Protein AF-0000000086187053 (afdb_homodimer)

Sequence (366 aa):
MTGWQRLGGHPAYENPWIQVDEDRVVRPDGTEGIYGVVTVRHPAVFVVAVNDDGEVLMVCVDRYTTGASWEVPAGGSDGQNPLEAAQRELLEETGFVAAQWDWVGRMNALNGICRAQEEVFVATGLRSTTRDGMSADQHAEGIGEVRFVAWEDVLAWVRDGTITDGETVAALMYAALHLGRVVMTGWQRLGGHPAYENPWIQVDEDRVVRPDGTEGIYGVVTVRHPAVFVVAVNDDGEVLMVCVDRYTTGASWEVPAGGSDGQNPLEAAQRELLEETGFVAAQWDWVGRMNALNGICRAQEEVFVATGLRSTTRDGMSADQHAEGIGEVRFVAWEDVLAWVRDGTITDGETVAALMYAALHLGRVV

Organism: NCBI:txid1656884

Solvent-accessible surface area (backbone atoms only — not comparable to full-atom values): 18583 Å² total; per-residue (Å²): 132,59,67,67,40,80,76,48,67,46,81,59,43,74,59,97,58,38,38,31,30,44,25,36,29,32,40,37,68,66,48,73,50,73,44,67,40,37,33,45,72,44,45,30,25,37,35,53,34,32,43,95,86,56,22,35,45,34,31,31,32,54,33,85,59,70,40,75,39,46,34,44,41,52,44,65,20,80,77,45,56,60,68,60,26,39,53,48,33,36,29,46,61,62,27,32,48,58,74,42,78,41,82,48,44,55,32,30,43,59,48,91,41,21,42,35,48,33,37,32,32,38,30,30,67,60,43,72,70,48,89,70,69,86,50,78,53,13,43,59,65,29,39,76,45,70,43,77,35,48,52,69,56,52,53,49,28,44,60,71,53,61,30,29,46,28,63,42,45,21,46,50,38,41,47,29,57,75,70,67,27,55,103,131,60,68,66,39,81,76,47,67,46,81,58,43,73,58,96,58,37,37,30,32,42,24,37,29,32,42,34,69,65,48,75,50,73,44,66,40,36,32,45,74,44,43,31,25,37,36,53,34,32,42,96,87,54,22,36,45,34,3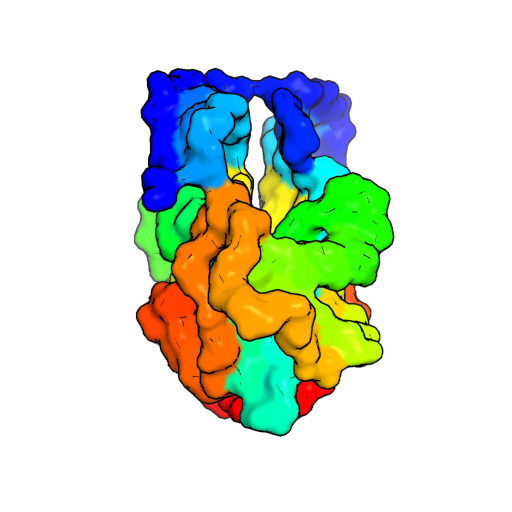1,32,30,54,33,86,59,69,39,75,40,45,34,46,38,51,44,68,21,81,79,44,57,58,67,60,26,40,54,49,32,35,29,47,61,65,39,32,49,59,74,42,77,42,82,49,43,56,31,30,43,58,47,92,42,22,42,36,48,34,40,29,31,38,28,29,66,60,43,73,69,53,91,68,78,89,55,76,52,13,42,58,63,29,40,75,46,73,44,77,35,48,53,70,56,51,53,50,28,43,61,72,52,61,30,30,46,27,62,42,44,19,47,51,38,41,45,28,58,75,70,67,27,54,105

Structure (mmCIF, N/CA/C/O backbone):
data_AF-0000000086187053-model_v1
#
loop_
_entity.id
_entity.type
_entity.pdbx_description
1 polymer 'NUDIX hydrolase'
#
loop_
_atom_site.group_PDB
_atom_site.id
_atom_site.type_symbol
_atom_site.label_atom_id
_atom_site.label_alt_id
_atom_site.label_comp_id
_atom_site.label_asym_id
_atom_site.label_entity_id
_atom_site.label_seq_id
_atom_site.pdbx_PDB_ins_code
_atom_site.Cartn_x
_atom_site.Cartn_y
_atom_site.Cartn_z
_atom_site.occupancy
_atom_site.B_iso_or_equiv
_atom_site.auth_seq_id
_atom_site.auth_comp_id
_atom_site.auth_asym_id
_atom_site.auth_atom_id
_atom_site.pdbx_PDB_model_num
ATOM 1 N N . MET A 1 1 ? 8.93 -28.672 3.408 1 47.97 1 MET A N 1
ATOM 2 C CA . MET A 1 1 ? 9.242 -27.5 2.615 1 47.97 1 MET A CA 1
ATOM 3 C C . MET A 1 1 ? 9.641 -26.328 3.514 1 47.97 1 MET A C 1
ATOM 5 O O . MET A 1 1 ? 8.883 -25.938 4.402 1 47.97 1 MET A O 1
ATOM 9 N N . THR A 1 2 ? 10.969 -26 3.627 1 68.56 2 THR A N 1
ATOM 10 C CA . THR A 1 2 ? 11.406 -25.156 4.727 1 68.56 2 THR A CA 1
ATOM 11 C C . THR A 1 2 ? 11.219 -23.672 4.375 1 68.56 2 THR A C 1
ATOM 13 O O . THR A 1 2 ? 11.219 -23.312 3.197 1 68.56 2 THR A O 1
ATOM 16 N N . GLY A 1 3 ? 10.531 -22.703 5.121 1 83.88 3 GLY A N 1
ATOM 17 C CA . GLY A 1 3 ? 10.375 -21.266 5.043 1 83.88 3 GLY A CA 1
ATOM 18 C C . GLY A 1 3 ? 11.68 -20.531 4.762 1 83.88 3 GLY A C 1
ATOM 19 O O . GLY A 1 3 ? 12.68 -21.156 4.406 1 83.88 3 GLY A O 1
ATOM 20 N N . TRP A 1 4 ? 11.773 -19.312 4.527 1 91.5 4 TRP A N 1
ATOM 21 C CA . TRP A 1 4 ? 12.953 -18.469 4.336 1 91.5 4 TRP A CA 1
ATOM 22 C C . TRP A 1 4 ? 13.945 -18.656 5.48 1 91.5 4 TRP A C 1
ATOM 24 O O . TRP A 1 4 ? 13.547 -18.766 6.641 1 91.5 4 TRP A O 1
ATOM 34 N N . GLN A 1 5 ? 15.18 -18.734 5.094 1 94.56 5 GLN A N 1
ATOM 35 C CA . GLN A 1 5 ? 16.234 -18.781 6.102 1 94.56 5 GLN A CA 1
ATOM 36 C C . GLN A 1 5 ? 17.234 -17.641 5.898 1 94.56 5 GLN A C 1
ATOM 38 O O . GLN A 1 5 ? 17.781 -17.469 4.805 1 94.56 5 GLN A O 1
ATOM 43 N N . ARG A 1 6 ? 17.453 -16.859 6.883 1 96.88 6 ARG A N 1
ATOM 44 C CA . ARG A 1 6 ? 18.469 -15.805 6.824 1 96.88 6 ARG A CA 1
ATOM 45 C C . ARG A 1 6 ? 19.844 -16.359 7.172 1 96.88 6 ARG A C 1
ATOM 47 O O . ARG A 1 6 ? 20.016 -17 8.211 1 96.88 6 ARG A O 1
ATOM 54 N N . LEU A 1 7 ? 20.797 -16.156 6.383 1 97.81 7 LEU A N 1
ATOM 55 C CA . LEU A 1 7 ? 22.172 -16.641 6.582 1 97.81 7 LEU A CA 1
ATOM 56 C C . LEU A 1 7 ? 23.047 -15.523 7.152 1 97.81 7 LEU A C 1
ATOM 58 O O . LEU A 1 7 ? 24.109 -15.797 7.719 1 97.81 7 LEU A O 1
ATOM 62 N N . GLY A 1 8 ? 22.719 -14.32 6.984 1 97.31 8 GLY A N 1
ATOM 63 C CA . GLY A 1 8 ? 23.422 -13.109 7.379 1 97.31 8 GLY A CA 1
ATOM 64 C C . GLY A 1 8 ? 22.984 -11.883 6.609 1 97.31 8 GLY A C 1
ATOM 65 O O . GLY A 1 8 ? 22.094 -11.961 5.762 1 97.31 8 GLY A O 1
ATOM 66 N N . GLY A 1 9 ? 23.547 -10.766 7.02 1 97 9 GLY A N 1
ATOM 67 C CA . GLY A 1 9 ? 23.188 -9.539 6.328 1 97 9 GLY A CA 1
ATOM 68 C C . GLY A 1 9 ? 23.938 -8.328 6.828 1 97 9 GLY A C 1
ATOM 69 O O . GLY A 1 9 ? 24.703 -8.422 7.793 1 97 9 GLY A O 1
ATOM 70 N N . HIS A 1 10 ? 23.844 -7.277 6.078 1 97.5 10 HIS A N 1
ATOM 71 C CA . HIS A 1 10 ? 24.453 -6.012 6.453 1 97.5 10 HIS A CA 1
ATOM 72 C C . HIS A 1 10 ? 23.609 -4.828 6.004 1 97.5 10 HIS A C 1
ATOM 74 O O . HIS A 1 10 ? 22.844 -4.938 5.051 1 97.5 10 HIS A O 1
ATOM 80 N N . PRO A 1 11 ? 23.75 -3.693 6.707 1 97.94 11 PRO A N 1
ATOM 81 C CA . PRO A 1 11 ? 23.094 -2.477 6.23 1 97.94 11 PRO A CA 1
ATOM 82 C C . PRO A 1 11 ? 23.703 -1.944 4.934 1 97.94 11 PRO A C 1
ATOM 84 O O . PRO A 1 11 ? 24.906 -1.723 4.859 1 97.94 11 PRO A O 1
ATOM 87 N N . ALA A 1 12 ? 22.859 -1.78 3.953 1 98.31 12 ALA A N 1
ATOM 88 C CA . ALA A 1 12 ? 23.312 -1.286 2.654 1 98.31 12 ALA A CA 1
ATOM 89 C C . ALA A 1 12 ? 23.078 0.214 2.523 1 98.31 12 ALA A C 1
ATOM 91 O O . ALA A 1 12 ? 23.781 0.903 1.783 1 98.31 12 ALA A O 1
ATOM 92 N N . TYR A 1 13 ? 22.109 0.719 3.195 1 98.31 13 TYR A N 1
ATOM 93 C CA . TYR A 1 13 ? 21.719 2.127 3.15 1 98.31 13 TYR A CA 1
ATOM 94 C C . TYR A 1 13 ? 20.859 2.5 4.352 1 98.31 13 TYR A C 1
ATOM 96 O O . TYR A 1 13 ? 20.047 1.702 4.805 1 98.31 13 TYR A O 1
ATOM 104 N N . GLU A 1 14 ? 21.062 3.711 4.891 1 97.44 14 GLU A N 1
ATOM 105 C CA . GLU A 1 14 ? 20.188 4.207 5.953 1 97.44 14 GLU A CA 1
ATOM 106 C C . GLU A 1 14 ? 20.062 5.727 5.895 1 97.44 14 GLU A C 1
ATOM 108 O O . GLU A 1 14 ? 20.984 6.418 5.461 1 97.44 14 GLU A O 1
ATOM 113 N N . ASN A 1 15 ? 19 6.242 6.191 1 96.69 15 ASN A N 1
ATOM 114 C CA . ASN A 1 15 ? 18.703 7.645 6.473 1 96.69 15 ASN A CA 1
ATOM 115 C C . ASN A 1 15 ? 17.719 7.785 7.621 1 96.69 15 ASN A C 1
ATOM 117 O O . ASN A 1 15 ? 17.375 6.801 8.281 1 96.69 15 ASN A O 1
ATOM 121 N N . PRO A 1 16 ? 17.297 8.938 7.957 1 94.44 16 PRO A N 1
ATOM 122 C CA . PRO A 1 16 ? 16.453 9.086 9.148 1 94.44 16 PRO A CA 1
ATOM 123 C C . PRO A 1 16 ? 15.133 8.344 9.031 1 94.44 16 PRO A C 1
ATOM 125 O O . PRO A 1 16 ? 14.5 8.039 10.039 1 94.44 16 PRO A O 1
ATOM 128 N N . TRP A 1 17 ? 14.703 7.98 7.855 1 95.38 17 TRP A N 1
ATOM 129 C CA . TRP A 1 17 ? 13.344 7.492 7.648 1 95.38 17 TRP A CA 1
ATOM 130 C C . TRP A 1 17 ? 13.352 6.004 7.312 1 95.38 17 TRP A C 1
ATOM 132 O O . TRP A 1 17 ? 12.422 5.277 7.68 1 95.38 17 TRP A O 1
ATOM 142 N N . ILE A 1 18 ? 14.445 5.531 6.605 1 97.88 18 ILE A N 1
ATOM 143 C CA . ILE A 1 18 ? 14.445 4.133 6.191 1 97.88 18 ILE A CA 1
ATOM 144 C C . ILE A 1 18 ? 15.828 3.527 6.406 1 97.88 18 ILE A C 1
ATOM 146 O O . ILE A 1 18 ? 16.812 4.254 6.527 1 97.88 18 ILE A O 1
ATOM 150 N N . GLN A 1 19 ? 15.805 2.234 6.531 1 98.38 19 GLN A N 1
ATOM 151 C CA . GLN A 1 19 ? 17 1.397 6.48 1 98.38 19 GLN A CA 1
ATOM 152 C C . GLN A 1 19 ? 16.859 0.305 5.426 1 98.38 19 GLN A C 1
ATOM 154 O O . GLN A 1 19 ? 15.797 -0.297 5.281 1 98.38 19 GLN A O 1
ATOM 159 N N . VAL A 1 20 ? 17.875 0.073 4.637 1 98.69 20 VAL A N 1
ATOM 160 C CA . VAL A 1 20 ? 17.922 -1.006 3.658 1 98.69 20 VAL A CA 1
ATOM 161 C C . VAL A 1 20 ? 19 -2.006 4.039 1 98.69 20 VAL A C 1
ATOM 163 O O . VAL A 1 20 ? 20.172 -1.643 4.152 1 98.69 20 VAL A O 1
ATOM 166 N N . ASP A 1 21 ? 18.641 -3.223 4.254 1 98.69 21 ASP A N 1
ATOM 167 C CA . ASP A 1 21 ? 19.594 -4.305 4.52 1 98.69 21 ASP A CA 1
ATOM 168 C C . ASP A 1 21 ? 19.688 -5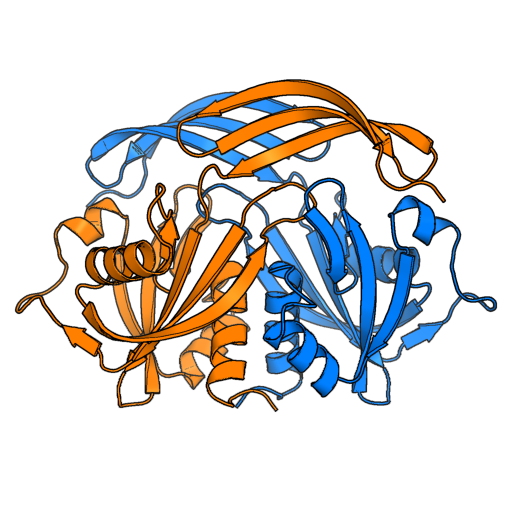.25 3.324 1 98.69 21 ASP A C 1
ATOM 170 O O . ASP A 1 21 ? 18.672 -5.582 2.699 1 98.69 21 ASP A O 1
ATOM 174 N N . GLU A 1 22 ? 20.812 -5.645 2.992 1 98.56 22 GLU A N 1
ATOM 175 C CA . GLU A 1 22 ? 20.984 -6.789 2.102 1 98.56 22 GLU A CA 1
ATOM 176 C C . GLU A 1 22 ? 21.297 -8.055 2.889 1 98.56 22 GLU A C 1
ATOM 178 O O . GLU A 1 22 ? 22.312 -8.125 3.58 1 98.56 22 GLU A O 1
ATOM 183 N N . ASP A 1 23 ? 20.469 -8.969 2.775 1 98.38 23 ASP A N 1
ATOM 184 C CA . ASP A 1 23 ? 20.609 -10.25 3.471 1 98.38 23 ASP A CA 1
ATOM 185 C C . ASP A 1 23 ? 20.969 -11.367 2.498 1 98.38 23 ASP A C 1
ATOM 187 O O . ASP A 1 23 ? 20.516 -11.367 1.352 1 98.38 23 ASP A O 1
ATOM 191 N N . ARG A 1 24 ? 21.812 -12.242 2.904 1 98.31 24 ARG A N 1
ATOM 192 C CA . ARG A 1 24 ? 21.938 -13.539 2.26 1 98.31 24 ARG A CA 1
ATOM 193 C C . ARG A 1 24 ? 20.891 -14.516 2.777 1 98.31 24 ARG A C 1
ATOM 195 O O . ARG A 1 24 ? 20.672 -14.617 3.986 1 98.31 24 ARG A O 1
ATOM 202 N N . VAL A 1 25 ? 20.219 -15.164 1.875 1 97.19 25 VAL A N 1
ATOM 203 C CA . VAL A 1 25 ? 19.094 -15.992 2.303 1 97.19 25 VAL A CA 1
ATOM 204 C C . VAL A 1 25 ? 19.125 -17.328 1.567 1 97.19 25 VAL A C 1
ATOM 206 O O . VAL A 1 25 ? 19.781 -17.453 0.524 1 97.19 25 VAL A O 1
ATOM 209 N N . VAL A 1 26 ? 18.531 -18.328 2.182 1 95.75 26 VAL A N 1
ATOM 210 C CA . VAL A 1 26 ? 18.047 -19.516 1.473 1 95.75 26 VAL A CA 1
ATOM 211 C C . VAL A 1 26 ? 16.547 -19.375 1.203 1 95.75 26 VAL A C 1
ATOM 213 O O . VAL A 1 26 ? 15.766 -19.156 2.127 1 95.75 26 VAL A O 1
ATOM 216 N N . ARG A 1 27 ? 16.219 -19.484 -0.038 1 92 27 ARG A N 1
ATOM 217 C CA . ARG A 1 27 ? 14.82 -19.359 -0.439 1 92 27 ARG A CA 1
ATOM 218 C C . ARG A 1 27 ? 14.039 -20.625 -0.079 1 92 27 ARG A C 1
ATOM 220 O O . ARG A 1 27 ? 14.625 -21.641 0.251 1 92 27 ARG A O 1
ATOM 227 N N . PRO A 1 28 ? 12.758 -20.516 -0.106 1 87.44 28 PRO A N 1
ATOM 228 C CA . PRO A 1 28 ? 11.953 -21.703 0.233 1 87.44 28 PRO A CA 1
ATOM 229 C C . PRO A 1 28 ? 12.266 -22.906 -0.658 1 87.44 28 PRO A C 1
ATOM 231 O O . PRO A 1 28 ? 12.117 -24.047 -0.227 1 87.44 28 PRO A O 1
ATOM 234 N N . ASP A 1 29 ? 12.734 -22.625 -1.83 1 85.06 29 ASP A N 1
ATOM 235 C CA . ASP A 1 29 ? 13.031 -23.734 -2.744 1 85.06 29 ASP A CA 1
ATOM 236 C C . ASP A 1 29 ? 14.43 -24.297 -2.494 1 85.06 29 ASP A C 1
ATOM 238 O O . ASP A 1 29 ? 14.883 -25.188 -3.211 1 85.06 29 ASP A O 1
ATOM 242 N N . GLY A 1 30 ? 15.102 -23.703 -1.578 1 90.19 30 GLY A N 1
ATOM 243 C CA . GLY A 1 30 ? 16.406 -24.234 -1.179 1 90.19 30 GLY A CA 1
ATOM 244 C C . GLY A 1 30 ? 17.562 -23.5 -1.816 1 90.19 30 GLY A C 1
ATOM 245 O O . GLY A 1 30 ? 18.719 -23.719 -1.45 1 90.19 30 GLY A O 1
ATOM 246 N N . THR A 1 31 ? 17.266 -22.641 -2.736 1 93.25 31 THR A N 1
ATOM 247 C CA . THR A 1 31 ? 18.344 -21.938 -3.42 1 93.25 31 THR A CA 1
ATOM 248 C C . THR A 1 31 ? 18.797 -20.734 -2.602 1 93.25 31 THR A C 1
ATOM 250 O O . THR A 1 31 ? 18 -20.109 -1.905 1 93.25 31 THR A O 1
ATOM 253 N N . GLU A 1 32 ? 20.109 -20.516 -2.775 1 95.44 32 GLU A N 1
ATOM 254 C CA . GLU A 1 32 ? 20.656 -19.359 -2.084 1 95.44 32 GLU A CA 1
ATOM 255 C C . GLU A 1 32 ? 20.531 -18.094 -2.928 1 95.44 32 GLU A C 1
ATOM 257 O O . GLU A 1 32 ? 20.438 -18.172 -4.156 1 95.44 32 GLU A O 1
ATOM 262 N N . GLY A 1 33 ? 20.516 -16.953 -2.254 1 96.06 33 GLY A N 1
ATOM 263 C CA . GLY A 1 33 ? 20.469 -15.656 -2.914 1 96.06 33 GLY A CA 1
ATOM 264 C C . GLY A 1 33 ? 20.531 -14.492 -1.944 1 96.06 33 GLY A C 1
ATOM 265 O O . GLY A 1 33 ? 21.062 -14.633 -0.834 1 96.06 33 GLY A O 1
ATOM 266 N N . ILE A 1 34 ? 20.203 -13.367 -2.455 1 97.25 34 ILE A N 1
ATOM 267 C CA . ILE A 1 34 ? 20.172 -12.172 -1.62 1 97.25 34 ILE A CA 1
ATOM 268 C C . ILE A 1 34 ? 18.75 -11.641 -1.524 1 97.25 34 ILE A C 1
ATOM 270 O O . ILE A 1 34 ? 17.891 -11.977 -2.348 1 97.25 34 ILE A O 1
ATOM 274 N N . TYR A 1 35 ? 18.5 -11.008 -0.468 1 97.31 35 TYR A N 1
ATOM 275 C CA . TYR A 1 35 ? 17.234 -10.297 -0.262 1 97.31 35 TYR A CA 1
ATOM 276 C C . TYR A 1 35 ? 17.484 -8.875 0.231 1 97.31 35 TYR A C 1
ATOM 278 O O . TYR A 1 35 ? 18.172 -8.672 1.237 1 97.31 35 TYR A O 1
ATOM 286 N N . GLY A 1 36 ? 17.016 -7.875 -0.525 1 97.88 36 GLY A N 1
ATOM 287 C CA . GLY A 1 36 ? 17 -6.508 -0.035 1 97.88 36 GLY A CA 1
ATOM 288 C C . GLY A 1 36 ? 15.758 -6.164 0.758 1 97.88 36 GLY A C 1
ATOM 289 O O . GLY A 1 36 ? 14.641 -6.281 0.251 1 97.88 36 GLY A O 1
ATOM 290 N N . VAL A 1 37 ? 15.961 -5.785 2.027 1 98.38 37 VAL A N 1
ATOM 291 C CA . VAL A 1 37 ? 14.836 -5.484 2.908 1 98.38 37 VAL A CA 1
ATOM 292 C C . VAL A 1 37 ? 14.82 -3.994 3.236 1 98.38 37 VAL A C 1
ATOM 294 O O . VAL A 1 37 ? 15.781 -3.465 3.803 1 98.38 37 VAL A O 1
ATOM 297 N N . VAL A 1 38 ? 13.766 -3.318 2.852 1 98.75 38 VAL A N 1
ATOM 298 C CA . VAL A 1 38 ? 13.562 -1.92 3.217 1 98.75 38 VAL A CA 1
ATOM 299 C C . VAL A 1 38 ? 12.711 -1.836 4.48 1 98.75 38 VAL A C 1
ATOM 301 O O . VAL A 1 38 ? 11.586 -2.346 4.516 1 98.75 38 VAL A O 1
ATOM 304 N N . THR A 1 39 ? 13.234 -1.242 5.488 1 98.56 39 THR A N 1
ATOM 305 C CA . THR A 1 39 ? 12.5 -1.062 6.738 1 98.56 39 THR A CA 1
ATOM 306 C C . THR A 1 39 ? 12.18 0.41 6.969 1 98.56 39 THR A C 1
ATOM 308 O O . THR A 1 39 ? 13.07 1.257 6.973 1 98.56 39 THR A O 1
ATOM 311 N N . VAL A 1 40 ? 10.906 0.726 7.07 1 98.25 40 VAL A N 1
ATOM 312 C CA . VAL A 1 40 ? 10.5 2.049 7.531 1 98.25 40 VAL A CA 1
ATOM 313 C C . VAL A 1 40 ? 10.633 2.131 9.047 1 98.25 40 VAL A C 1
ATOM 315 O O . VAL A 1 40 ? 10.07 1.302 9.773 1 98.25 40 VAL A O 1
ATOM 318 N N . ARG A 1 41 ? 11.289 3.113 9.508 1 96.44 41 ARG A N 1
ATOM 319 C CA . ARG A 1 41 ? 11.742 3.139 10.898 1 96.44 41 ARG A CA 1
ATOM 320 C C . ARG A 1 41 ? 10.562 3.215 11.859 1 96.44 41 ARG A C 1
ATOM 322 O O . ARG A 1 41 ? 10.594 2.617 12.938 1 96.44 41 ARG A O 1
ATOM 329 N N . HIS A 1 42 ? 9.586 3.975 11.531 1 96.62 42 HIS A N 1
ATOM 330 C CA . HIS A 1 42 ? 8.398 4.125 12.367 1 96.62 42 HIS A CA 1
ATOM 331 C C . HIS A 1 42 ? 7.129 3.85 11.57 1 96.62 42 HIS A C 1
ATOM 333 O O . HIS A 1 42 ? 7.051 4.18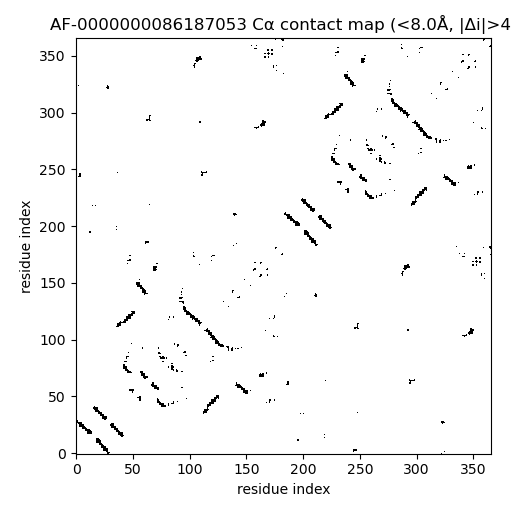4 10.383 1 96.62 42 HIS A O 1
ATOM 339 N N . PRO A 1 43 ? 6.113 3.234 12.258 1 97.94 43 PRO A N 1
ATOM 340 C CA . PRO A 1 43 ? 4.848 3.02 11.547 1 97.94 43 PRO A CA 1
ATOM 341 C C . PRO A 1 43 ? 4.207 4.32 11.078 1 97.94 43 PRO A C 1
ATOM 343 O O . PRO A 1 43 ? 4.445 5.379 11.672 1 97.94 43 PRO A O 1
ATOM 346 N N . ALA A 1 44 ? 3.514 4.207 10.023 1 98.56 44 ALA A N 1
ATOM 347 C CA . ALA A 1 44 ? 2.715 5.336 9.555 1 98.56 44 ALA A CA 1
ATOM 348 C C . ALA A 1 44 ? 1.273 5.227 10.047 1 98.56 44 ALA A C 1
ATOM 350 O O . ALA A 1 44 ? 0.837 4.156 10.477 1 98.56 44 ALA A O 1
ATOM 351 N N . VAL A 1 45 ? 0.602 6.34 10.055 1 98.88 45 VAL A N 1
ATOM 352 C CA . VAL A 1 45 ? -0.809 6.383 10.422 1 98.88 45 VAL A CA 1
ATOM 353 C C . VAL A 1 45 ? -1.619 7.02 9.297 1 98.88 45 VAL A C 1
ATOM 355 O O . VAL A 1 45 ? -1.149 7.941 8.625 1 98.88 45 VAL A O 1
ATOM 358 N N . PHE A 1 46 ? -2.783 6.539 9.07 1 98.94 46 PHE A N 1
ATOM 359 C CA . PHE A 1 46 ? -3.736 7.031 8.086 1 98.94 46 PHE A CA 1
ATOM 360 C C . PHE A 1 46 ? -5.078 7.344 8.734 1 98.94 46 PHE A C 1
ATOM 362 O O . PHE A 1 46 ? -5.578 6.566 9.547 1 98.94 46 PHE A O 1
ATOM 369 N N . VAL A 1 47 ? -5.652 8.445 8.406 1 98.94 47 VAL A N 1
ATOM 370 C CA . VAL A 1 47 ? -6.867 8.906 9.07 1 98.94 47 VAL A CA 1
ATOM 371 C C . VAL A 1 47 ? -7.973 9.109 8.031 1 98.94 47 VAL A C 1
ATOM 373 O O . VAL A 1 47 ? -7.859 9.961 7.152 1 98.94 47 VAL A O 1
ATOM 376 N N . VAL A 1 48 ? -8.977 8.297 8.109 1 98.94 48 VAL A N 1
ATOM 377 C CA . VAL A 1 48 ? -10.203 8.57 7.371 1 98.94 48 VAL A CA 1
ATOM 378 C C . VAL A 1 48 ? -11.148 9.406 8.234 1 98.94 48 VAL A C 1
ATOM 380 O O . VAL A 1 48 ? -11.891 8.867 9.055 1 98.94 48 VAL A O 1
ATOM 383 N N . ALA A 1 49 ? -11.094 10.719 8.039 1 98.94 49 ALA A N 1
ATOM 384 C CA . ALA A 1 49 ? -11.891 11.664 8.805 1 98.94 49 ALA A CA 1
ATOM 385 C C . ALA A 1 49 ? -13.219 11.953 8.109 1 98.94 49 ALA A C 1
ATOM 387 O O . ALA A 1 49 ? -13.242 12.375 6.949 1 98.94 49 ALA A O 1
ATOM 388 N N . VAL A 1 50 ? -14.297 11.734 8.797 1 98.81 50 VAL A N 1
ATOM 389 C CA . VAL A 1 50 ? -15.633 11.836 8.219 1 98.81 50 VAL A CA 1
ATOM 390 C C . VAL A 1 50 ? -16.453 12.875 8.992 1 98.81 50 VAL A C 1
ATOM 392 O O . VAL A 1 50 ? -16.531 12.82 10.219 1 98.81 50 VAL A O 1
ATOM 395 N N . ASN A 1 51 ? -17 13.828 8.258 1 98.31 51 ASN A N 1
ATOM 396 C CA . ASN A 1 51 ? -17.812 14.828 8.945 1 98.31 51 ASN A CA 1
ATOM 397 C C . ASN A 1 51 ? -19.266 14.367 9.094 1 98.31 51 ASN A C 1
ATOM 399 O O . ASN A 1 51 ? -19.594 13.234 8.75 1 98.31 51 ASN A O 1
ATOM 403 N N . ASP A 1 52 ? -20.125 15.25 9.602 1 97.38 52 ASP A N 1
ATOM 404 C CA . ASP A 1 52 ? -21.5 14.891 9.961 1 97.38 52 ASP A CA 1
ATOM 405 C C . ASP A 1 52 ? -22.344 14.617 8.711 1 97.38 52 ASP A C 1
ATOM 407 O O . ASP A 1 52 ? -23.375 13.945 8.789 1 97.38 52 ASP A O 1
ATOM 411 N N . ASP A 1 53 ? -21.969 15.141 7.559 1 97.5 53 ASP A N 1
ATOM 412 C CA . ASP A 1 53 ? -22.688 14.938 6.305 1 97.5 53 ASP A CA 1
ATOM 413 C C . ASP A 1 53 ? -22.203 13.672 5.598 1 97.5 53 ASP A C 1
ATOM 415 O O . ASP A 1 53 ? -22.641 13.375 4.48 1 97.5 53 ASP A O 1
ATOM 419 N N . GLY A 1 54 ? -21.266 12.969 6.203 1 97.25 54 GLY A N 1
ATOM 420 C CA . GLY A 1 54 ? -20.75 11.734 5.625 1 97.25 54 GLY A CA 1
ATOM 421 C C . GLY A 1 54 ? -19.656 11.961 4.594 1 97.25 54 GLY A C 1
ATOM 422 O O . GLY A 1 54 ? -19.328 11.055 3.828 1 97.25 54 GLY A O 1
ATOM 423 N N . GLU A 1 55 ? -19.172 13.18 4.512 1 98.56 55 GLU A N 1
ATOM 424 C CA . GLU A 1 55 ? -18.094 13.5 3.58 1 98.56 55 GLU A CA 1
ATOM 425 C C . GLU A 1 55 ? -16.719 13.148 4.172 1 98.56 55 GLU A C 1
ATOM 427 O O . GLU A 1 55 ? -16.531 13.266 5.383 1 98.56 55 GLU A O 1
ATOM 432 N N . VAL A 1 56 ? -15.82 12.727 3.348 1 98.81 56 VAL A N 1
ATOM 433 C CA . VAL A 1 56 ? -14.477 12.328 3.752 1 98.81 56 VAL A CA 1
ATOM 434 C C . VAL A 1 56 ? -13.508 13.484 3.529 1 98.81 56 VAL A C 1
ATOM 436 O O . VAL A 1 56 ? -13.523 14.125 2.475 1 98.81 56 VAL A O 1
ATOM 439 N N . LEU A 1 57 ? -12.688 13.789 4.492 1 98.69 57 LEU A N 1
ATOM 440 C CA . LEU A 1 57 ? -11.68 14.836 4.387 1 98.69 57 LEU A CA 1
ATOM 441 C C . LEU A 1 57 ? -10.469 14.352 3.592 1 98.69 57 LEU A C 1
ATOM 443 O O . LEU A 1 57 ? -9.781 13.414 4.012 1 98.69 57 LEU A O 1
ATOM 447 N N . MET A 1 58 ? -10.25 14.953 2.395 1 98.5 58 MET A N 1
ATOM 448 C CA . MET A 1 58 ? -9.156 14.594 1.497 1 98.5 58 MET A CA 1
ATOM 449 C C . MET A 1 58 ? -8.125 15.711 1.422 1 98.5 58 MET A C 1
ATOM 451 O O . MET A 1 58 ? -8.461 16.891 1.583 1 98.5 58 MET A O 1
ATOM 455 N N . VAL A 1 59 ? -6.867 15.344 1.214 1 97.56 59 VAL A N 1
ATOM 456 C CA . VAL A 1 59 ? -5.793 16.312 1.012 1 97.56 59 VAL A CA 1
ATOM 457 C C . VAL A 1 59 ? -5.098 16.047 -0.323 1 97.56 59 VAL A C 1
ATOM 459 O O . VAL A 1 59 ? -5.004 14.891 -0.759 1 97.56 59 VAL A O 1
ATOM 462 N N . CYS A 1 60 ? -4.672 17 -1.001 1 95.94 60 CYS A N 1
ATOM 463 C CA . CYS A 1 60 ? -3.826 16.891 -2.184 1 95.94 60 CYS A CA 1
ATOM 464 C C . CYS A 1 60 ? -2.363 17.141 -1.834 1 95.94 60 CYS A C 1
ATOM 466 O O . CYS A 1 60 ? -1.997 18.234 -1.413 1 95.94 60 CYS A O 1
ATOM 468 N N . VAL A 1 61 ? -1.58 16.188 -1.969 1 93.75 61 VAL A N 1
ATOM 469 C CA . VAL A 1 61 ? -0.188 16.219 -1.53 1 93.75 61 VAL A CA 1
ATOM 470 C C . VAL A 1 61 ? 0.738 16.109 -2.74 1 93.75 61 VAL A C 1
ATOM 472 O O . VAL A 1 61 ? 0.551 15.25 -3.596 1 93.75 61 VAL A O 1
ATOM 475 N N . ASP A 1 62 ? 1.686 17.031 -2.826 1 92.69 62 ASP A N 1
ATOM 476 C CA . ASP A 1 62 ? 2.758 16.906 -3.809 1 92.69 62 ASP A CA 1
ATOM 477 C C . ASP A 1 62 ? 3.869 15.992 -3.289 1 92.69 62 ASP A C 1
ATOM 479 O O . ASP A 1 62 ? 4.68 16.406 -2.459 1 92.69 62 ASP A O 1
ATOM 483 N N . ARG A 1 63 ? 3.928 14.836 -3.773 1 92.5 63 ARG A N 1
ATOM 484 C CA . ARG A 1 63 ? 4.926 13.867 -3.34 1 92.5 63 ARG A CA 1
ATOM 485 C C . ARG A 1 63 ? 6.168 13.93 -4.219 1 92.5 63 ARG A C 1
ATOM 487 O O . ARG A 1 63 ? 6.066 13.984 -5.445 1 92.5 63 ARG A O 1
ATOM 494 N N . TYR A 1 64 ? 7.336 13.883 -3.633 1 94.94 64 TYR A N 1
ATOM 495 C CA . TYR A 1 64 ? 8.594 13.891 -4.367 1 94.94 64 TYR A CA 1
ATOM 496 C C . TYR A 1 64 ? 8.703 12.68 -5.285 1 94.94 64 TYR A C 1
ATOM 498 O O . TYR A 1 64 ? 9.234 12.773 -6.391 1 94.94 64 TYR A O 1
ATOM 506 N N . THR A 1 65 ? 8.148 11.602 -4.91 1 96.56 65 THR A N 1
ATOM 507 C CA . THR A 1 65 ? 8.312 10.328 -5.598 1 96.56 65 THR A CA 1
ATOM 508 C C . THR A 1 65 ? 7.289 10.188 -6.723 1 96.56 65 THR A C 1
ATOM 510 O O . THR A 1 65 ? 7.609 9.672 -7.797 1 96.56 65 THR A O 1
ATOM 513 N N . THR A 1 66 ? 6.059 10.609 -6.492 1 95.81 66 THR A N 1
ATOM 514 C CA . THR A 1 66 ? 4.98 10.219 -7.398 1 95.81 66 THR A CA 1
ATOM 515 C C . THR A 1 66 ? 4.258 11.453 -7.938 1 95.81 66 THR A C 1
ATOM 517 O O . THR A 1 66 ? 3.416 11.344 -8.828 1 95.81 66 THR A O 1
ATOM 520 N N . GLY A 1 67 ? 4.566 12.602 -7.457 1 94 67 GLY A N 1
ATOM 521 C CA . GLY A 1 67 ? 3.857 13.805 -7.855 1 94 67 GLY A CA 1
ATOM 522 C C . GLY A 1 67 ? 2.58 14.039 -7.07 1 94 67 GLY A C 1
ATOM 523 O O . GLY A 1 67 ? 2.42 13.508 -5.965 1 94 67 GLY A O 1
ATOM 524 N N . ALA A 1 68 ? 1.708 14.875 -7.617 1 93.62 68 ALA A N 1
ATOM 525 C CA . ALA A 1 68 ? 0.475 15.25 -6.926 1 93.62 68 ALA A CA 1
ATOM 526 C C . ALA A 1 68 ? -0.44 14.039 -6.754 1 93.62 68 ALA A C 1
ATOM 528 O O . ALA A 1 68 ? -0.597 13.234 -7.672 1 93.62 68 ALA A O 1
ATOM 529 N N . SER A 1 69 ? -1.029 13.961 -5.602 1 94.56 69 SER A N 1
ATOM 530 C CA . SER A 1 69 ? -1.907 12.844 -5.266 1 94.56 69 SER A CA 1
ATOM 531 C C . SER A 1 69 ? -2.992 13.273 -4.281 1 94.56 69 SER A C 1
ATOM 533 O O . SER A 1 69 ? -2.73 14.047 -3.361 1 94.56 69 SER A O 1
ATOM 535 N N . TRP A 1 70 ? -4.211 12.836 -4.539 1 97.44 70 TRP A N 1
ATOM 536 C CA . TRP A 1 70 ? -5.25 12.938 -3.52 1 97.44 70 TRP A CA 1
ATOM 537 C C . TRP A 1 70 ? -5.18 11.766 -2.545 1 97.44 70 TRP A C 1
ATOM 539 O O . TRP A 1 70 ? -5.125 10.609 -2.959 1 97.44 70 TRP A O 1
ATOM 549 N N . GLU A 1 71 ? -5.141 12.078 -1.275 1 98.56 71 GLU A N 1
ATOM 550 C CA . GLU A 1 71 ? -4.938 11.086 -0.224 1 98.56 71 GLU A CA 1
ATOM 551 C C . GLU A 1 71 ? -5.762 11.414 1.015 1 98.56 71 GLU A C 1
ATOM 553 O O . GLU A 1 71 ? -6.258 12.531 1.155 1 98.56 71 GLU A O 1
ATOM 558 N N . VAL A 1 72 ? -5.977 10.398 1.889 1 98.81 72 VAL A N 1
ATOM 559 C CA . VAL A 1 72 ? -6.422 10.711 3.242 1 98.81 72 VAL A CA 1
ATOM 560 C C . VAL A 1 72 ? -5.254 11.266 4.059 1 98.81 72 VAL A C 1
ATOM 562 O O . VAL A 1 72 ? -4.094 10.984 3.752 1 98.81 72 VAL A O 1
ATOM 565 N N . PRO A 1 73 ? -5.523 12.133 5.035 1 98.25 73 PRO A N 1
ATOM 566 C CA . PRO A 1 73 ? -4.43 12.57 5.902 1 98.25 73 PRO A CA 1
ATOM 567 C C . PRO A 1 73 ? -3.623 11.406 6.469 1 98.25 73 PRO A C 1
ATOM 569 O O . PRO A 1 73 ? -4.195 10.391 6.871 1 98.25 73 PRO A O 1
ATOM 572 N N . ALA A 1 74 ? -2.383 11.562 6.461 1 98.12 74 ALA A N 1
ATOM 573 C CA . ALA A 1 74 ? -1.502 10.484 6.895 1 98.12 74 ALA A CA 1
ATOM 574 C C . ALA A 1 74 ? -0.107 11.008 7.223 1 98.12 74 ALA A C 1
ATOM 576 O O . ALA A 1 74 ? 0.228 12.148 6.891 1 98.12 74 ALA A O 1
ATOM 577 N N . GLY A 1 75 ? 0.729 10.172 7.852 1 97 75 GLY A N 1
ATOM 578 C CA . GLY A 1 75 ? 2.115 10.523 8.125 1 97 75 GLY A CA 1
ATOM 579 C C . GLY A 1 75 ? 2.807 9.539 9.047 1 97 75 GLY A C 1
ATOM 580 O O . GLY A 1 75 ? 2.186 8.586 9.531 1 97 75 GLY A O 1
ATOM 581 N N . GLY A 1 76 ? 4.047 9.773 9.203 1 96.88 76 GLY A N 1
ATOM 582 C CA . GLY A 1 76 ? 4.809 8.938 10.125 1 96.88 76 GLY A CA 1
ATOM 583 C C . GLY A 1 76 ? 4.461 9.18 11.578 1 96.88 76 GLY A C 1
ATOM 584 O O . GLY A 1 76 ? 4.176 10.312 11.969 1 96.88 76 GLY A O 1
ATOM 585 N N . SER A 1 77 ? 4.578 8.078 12.375 1 97.69 77 SER A N 1
ATOM 586 C CA . SER A 1 77 ? 4.336 8.234 13.805 1 97.69 77 SER A CA 1
ATOM 587 C C . SER A 1 77 ? 5.5 8.938 14.492 1 97.69 77 SER A C 1
ATOM 589 O O . SER A 1 77 ? 5.328 9.539 15.562 1 97.69 77 SER A O 1
ATOM 591 N N . ASP A 1 78 ? 6.73 8.766 13.922 1 95 78 ASP A N 1
ATOM 592 C CA . ASP A 1 78 ? 7.938 9.383 14.469 1 95 78 ASP A CA 1
ATOM 593 C C . ASP A 1 78 ? 8.164 8.945 15.914 1 95 78 ASP A C 1
ATOM 595 O O . ASP A 1 78 ? 8.531 9.758 16.766 1 95 78 ASP A O 1
ATOM 599 N N . GLY A 1 79 ? 7.715 7.746 16.172 1 95.62 79 GLY A N 1
ATOM 600 C CA . GLY A 1 79 ? 7.949 7.172 17.5 1 95.62 79 GLY A CA 1
ATOM 601 C C . GLY A 1 79 ? 6.809 7.418 18.469 1 95.62 79 GLY A C 1
ATOM 602 O O . GLY A 1 79 ? 6.812 6.895 19.578 1 95.62 79 GLY A O 1
ATOM 603 N N . GLN A 1 80 ? 5.891 8.164 18.125 1 97.06 80 GLN A N 1
ATOM 604 C CA . GLN A 1 80 ? 4.723 8.414 18.969 1 97.06 80 GLN A CA 1
ATOM 605 C C . GLN A 1 80 ? 3.752 7.238 18.922 1 97.06 80 GLN A C 1
ATOM 607 O O . GLN A 1 80 ? 3.805 6.418 18 1 97.06 80 GLN A O 1
ATOM 612 N N . ASN A 1 81 ? 2.914 7.301 19.984 1 97.69 81 ASN A N 1
ATOM 613 C CA . ASN A 1 81 ? 1.745 6.43 19.922 1 97.69 81 ASN A CA 1
ATOM 614 C C . ASN A 1 81 ? 0.927 6.699 18.656 1 97.69 81 ASN A C 1
ATOM 616 O O . ASN A 1 81 ? 0.754 7.852 18.266 1 97.69 81 ASN A O 1
ATOM 620 N N . PRO A 1 82 ? 0.474 5.617 18.047 1 98.31 82 PRO A N 1
ATOM 621 C CA . PRO A 1 82 ? -0.211 5.789 16.766 1 98.31 82 PRO A CA 1
ATOM 622 C C . PRO A 1 82 ? -1.383 6.766 16.844 1 98.31 82 PRO A C 1
ATOM 624 O O . PRO A 1 82 ? -1.584 7.574 15.938 1 98.31 82 PRO A O 1
ATOM 627 N N . LEU A 1 83 ? -2.186 6.664 17.875 1 98.81 83 LEU A N 1
ATOM 628 C CA . LEU A 1 83 ? -3.324 7.566 18 1 98.81 83 LEU A CA 1
ATOM 629 C C . LEU A 1 83 ? -2.859 9.016 18.109 1 98.81 83 LEU A C 1
ATOM 631 O O . LEU A 1 83 ? -3.412 9.898 17.453 1 98.81 83 LEU A O 1
ATOM 635 N N . GLU A 1 84 ? -1.854 9.281 18.906 1 98.69 84 GLU A N 1
ATOM 636 C CA . GLU A 1 84 ? -1.298 10.625 19.047 1 98.69 84 GLU A CA 1
ATOM 637 C C . GLU A 1 84 ? -0.763 11.133 17.703 1 98.69 84 GLU A C 1
ATOM 639 O O . GLU A 1 84 ? -0.969 12.289 17.344 1 98.69 84 GLU A O 1
ATOM 644 N N . ALA A 1 85 ? -0.062 10.273 17 1 98.62 85 ALA A N 1
ATOM 645 C CA . ALA A 1 85 ? 0.461 10.625 15.68 1 98.62 85 ALA A CA 1
ATOM 646 C C . ALA A 1 85 ? -0.67 10.953 14.711 1 98.62 85 ALA A C 1
ATOM 648 O O . ALA A 1 85 ? -0.588 11.922 13.953 1 98.62 85 ALA A O 1
ATOM 649 N N . ALA A 1 86 ? -1.732 10.133 14.758 1 98.81 86 ALA A N 1
ATOM 650 C CA . ALA A 1 86 ? -2.883 10.352 13.883 1 98.81 86 ALA A CA 1
ATOM 651 C C . ALA A 1 86 ? -3.52 11.711 14.148 1 98.81 86 ALA A C 1
ATOM 653 O O . ALA A 1 86 ? -3.82 12.453 13.211 1 98.81 86 ALA A O 1
ATOM 654 N N . GLN A 1 87 ? -3.678 12 15.422 1 98.62 87 GLN A N 1
ATOM 655 C CA . GLN A 1 87 ? -4.25 13.289 15.812 1 98.62 87 GLN A CA 1
ATOM 656 C C . GLN A 1 87 ? -3.371 14.445 15.359 1 98.62 87 GLN A C 1
ATOM 658 O O . GLN A 1 87 ? -3.871 15.438 14.82 1 98.62 87 GLN A O 1
ATOM 663 N N . ARG A 1 88 ? -2.117 14.32 15.547 1 97.38 88 ARG A N 1
ATOM 664 C CA . ARG A 1 88 ? -1.163 15.344 15.133 1 97.38 88 ARG A CA 1
ATOM 665 C C . ARG A 1 88 ? -1.197 15.555 13.625 1 97.38 88 ARG A C 1
ATOM 667 O O . ARG A 1 88 ? -1.291 16.688 13.148 1 97.38 88 ARG A O 1
ATOM 674 N N . GLU A 1 89 ? -1.142 14.461 12.82 1 97.31 89 GLU A N 1
ATOM 675 C CA . GLU A 1 89 ? -1.123 14.547 11.367 1 97.31 89 GLU A CA 1
ATOM 676 C C . GLU A 1 89 ? -2.402 15.18 10.836 1 97.31 89 GLU A C 1
ATOM 678 O O . GLU A 1 89 ? -2.363 15.977 9.891 1 97.31 89 GLU A O 1
ATOM 683 N N . LEU A 1 90 ? -3.58 14.766 11.406 1 97.75 90 LEU A N 1
ATOM 684 C CA . LEU A 1 90 ? -4.844 15.359 10.977 1 97.75 90 LEU A CA 1
ATOM 685 C C . LEU A 1 90 ? -4.824 16.875 11.172 1 97.75 90 LEU A C 1
ATOM 687 O O . LEU A 1 90 ? -5.164 17.625 10.25 1 97.75 90 LEU A O 1
ATOM 691 N N . LEU A 1 91 ? -4.379 17.266 12.312 1 96.38 91 LEU A N 1
ATOM 692 C CA . LEU A 1 91 ? -4.34 18.703 12.625 1 96.38 91 LEU A CA 1
ATOM 693 C C . LEU A 1 91 ? -3.352 19.422 11.719 1 96.38 91 LEU A C 1
ATOM 695 O O . LEU A 1 91 ? -3.695 20.438 11.109 1 96.38 91 LEU A O 1
ATOM 699 N N . GLU A 1 92 ? -2.141 18.953 11.609 1 93.94 92 GLU A N 1
ATOM 700 C CA . GLU A 1 92 ? -1.08 19.609 10.844 1 93.94 92 GLU A CA 1
ATOM 701 C C . GLU A 1 92 ? -1.464 19.75 9.375 1 93.94 92 GLU A C 1
ATOM 703 O O . GLU A 1 92 ? -1.229 20.781 8.758 1 93.94 92 GLU A O 1
ATOM 708 N N . GLU A 1 93 ? -2.084 18.703 8.812 1 94.75 93 GLU A N 1
ATOM 709 C CA . GLU A 1 93 ? -2.311 18.672 7.371 1 94.75 93 GLU A CA 1
ATOM 710 C C . GLU A 1 93 ? -3.627 19.344 7 1 94.75 93 GLU A C 1
ATOM 712 O O . GLU A 1 93 ? -3.801 19.797 5.867 1 94.75 93 GLU A O 1
ATOM 717 N N . THR A 1 94 ? -4.594 19.391 7.93 1 95.62 94 THR A N 1
ATOM 718 C CA . THR A 1 94 ? -5.934 19.781 7.5 1 95.62 94 THR A CA 1
ATOM 719 C C . THR A 1 94 ? -6.477 20.906 8.375 1 95.62 94 THR A C 1
ATOM 721 O O . THR A 1 94 ? -7.461 21.562 8.016 1 95.62 94 THR A O 1
ATOM 724 N N . GLY A 1 95 ? -5.883 21.109 9.531 1 94.44 95 GLY A N 1
ATOM 725 C CA . GLY A 1 95 ? -6.387 22.094 10.469 1 94.44 95 GLY A CA 1
ATOM 726 C C . GLY A 1 95 ? -7.578 21.609 11.273 1 94.44 95 GLY A C 1
ATOM 727 O O . GLY A 1 95 ? -8.211 22.391 11.992 1 94.44 95 GLY A O 1
ATOM 728 N N . PHE A 1 96 ? -7.945 20.328 11.172 1 96.75 96 PHE A N 1
ATOM 729 C CA . PHE A 1 96 ? -9.109 19.797 11.875 1 96.75 96 PHE A CA 1
ATOM 730 C C . PHE A 1 96 ? -8.68 18.938 13.062 1 96.75 96 PHE A C 1
ATOM 732 O O . PHE A 1 96 ? -7.609 18.328 13.031 1 96.75 96 PHE A O 1
ATOM 739 N N . VAL A 1 97 ? -9.477 18.938 14.086 1 98 97 VAL A N 1
ATOM 740 C CA . VAL A 1 97 ? -9.414 17.969 15.18 1 98 97 VAL A CA 1
ATOM 741 C C . VAL A 1 97 ? -10.688 17.141 15.195 1 98 97 VAL A C 1
ATOM 743 O O . VAL A 1 97 ? -11.688 17.5 14.57 1 98 97 VAL A O 1
ATOM 746 N N . ALA A 1 98 ? -10.688 16.031 15.867 1 98.69 98 ALA A N 1
ATOM 747 C CA . ALA A 1 98 ? -11.844 15.148 15.938 1 98.69 98 ALA A CA 1
ATOM 748 C C . ALA A 1 98 ? -12.164 14.773 17.375 1 98.69 98 ALA A C 1
ATOM 750 O O . ALA A 1 98 ? -11.258 14.672 18.219 1 98.69 98 ALA A O 1
ATOM 751 N N . ALA A 1 99 ? -13.367 14.516 17.672 1 98.56 99 ALA A N 1
ATOM 752 C CA . ALA A 1 99 ? -13.82 14.156 19.016 1 98.56 99 ALA A CA 1
ATOM 753 C C . ALA A 1 99 ? -13.75 12.648 19.234 1 98.56 99 ALA A C 1
ATOM 755 O O . ALA A 1 99 ? -13.602 12.18 20.359 1 98.56 99 ALA A O 1
ATOM 756 N N . GLN A 1 100 ? -13.945 11.867 18.25 1 98.81 100 GLN A N 1
ATOM 757 C CA . GLN A 1 100 ? -13.984 10.414 18.344 1 98.81 100 GLN A CA 1
ATOM 758 C C . GLN A 1 100 ? -12.984 9.773 17.375 1 98.81 100 GLN A C 1
ATOM 760 O O . GLN A 1 100 ? -12.82 10.242 16.25 1 98.81 100 GLN A O 1
ATOM 765 N N . TRP A 1 101 ? -12.328 8.797 17.875 1 98.88 101 TRP A N 1
ATOM 766 C CA . TRP A 1 101 ? -11.312 8.062 17.125 1 98.88 101 TRP A CA 1
ATOM 767 C C . TRP A 1 101 ? -11.516 6.555 17.266 1 98.88 101 TRP A C 1
ATOM 769 O O . TRP A 1 101 ? -11.586 6.039 18.391 1 98.88 101 TRP A O 1
ATOM 779 N N . ASP A 1 102 ? -11.625 5.84 16.188 1 98.94 102 ASP A N 1
ATOM 780 C CA . ASP A 1 102 ? -11.703 4.383 16.188 1 98.94 102 ASP A CA 1
ATOM 781 C C . ASP A 1 102 ? -10.555 3.777 15.383 1 98.94 102 ASP A C 1
ATOM 783 O O . ASP A 1 102 ? -10.391 4.082 14.203 1 98.94 102 ASP A O 1
ATOM 787 N N . TRP A 1 103 ? -9.672 3.031 16.016 1 98.88 103 TRP A N 1
ATOM 788 C CA . TRP A 1 103 ? -8.711 2.211 15.289 1 98.88 103 TRP A CA 1
ATOM 789 C C . TRP A 1 103 ? -9.422 1.116 14.5 1 98.88 103 TRP A C 1
ATOM 791 O O . TRP A 1 103 ? -10.195 0.335 15.062 1 98.88 103 TRP A O 1
ATOM 801 N N . VAL A 1 104 ? -9.18 1.037 13.172 1 98.81 104 VAL A N 1
ATOM 802 C CA . VAL A 1 104 ? -10.039 0.157 12.391 1 98.81 104 VAL A CA 1
ATOM 803 C C . VAL A 1 104 ? -9.188 -0.871 11.648 1 98.81 104 VAL A C 1
ATOM 805 O O . VAL A 1 104 ? -9.719 -1.754 10.969 1 98.81 104 VAL A O 1
ATOM 808 N N . GLY A 1 105 ? -7.891 -0.749 11.789 1 98.31 105 GLY A N 1
ATOM 809 C CA . GLY A 1 105 ? -7.102 -1.801 11.172 1 98.31 105 GLY A CA 1
ATOM 810 C C . GLY A 1 105 ? -5.621 -1.478 11.102 1 98.31 105 GLY A C 1
ATOM 811 O O . GLY A 1 105 ? -5.219 -0.334 11.328 1 98.31 105 GLY A O 1
ATOM 812 N N . ARG A 1 106 ? -4.832 -2.514 10.867 1 98.19 106 ARG A N 1
ATOM 813 C CA . ARG A 1 106 ? -3.396 -2.467 10.609 1 98.19 106 ARG A CA 1
ATOM 814 C C . ARG A 1 106 ? -3.061 -3.111 9.273 1 98.19 106 ARG A C 1
ATOM 816 O O . ARG A 1 106 ? -3.635 -4.141 8.906 1 98.19 106 ARG A O 1
ATOM 823 N N . MET A 1 107 ? -2.195 -2.477 8.547 1 98.62 107 MET A N 1
ATOM 824 C CA . MET A 1 107 ? -1.757 -3.07 7.285 1 98.62 107 MET A CA 1
ATOM 825 C C . MET A 1 107 ? -0.251 -2.912 7.105 1 98.62 107 MET A C 1
ATOM 827 O O . MET A 1 107 ? 0.395 -2.174 7.852 1 98.62 107 MET A O 1
ATOM 831 N N . ASN A 1 108 ? 0.301 -3.736 6.297 1 98.56 108 ASN A N 1
ATOM 832 C CA . ASN A 1 108 ? 1.688 -3.672 5.852 1 98.56 108 ASN A CA 1
ATOM 833 C C . ASN A 1 108 ? 1.787 -3.312 4.371 1 98.56 108 ASN A C 1
ATOM 835 O O . ASN A 1 108 ? 0.991 -3.787 3.559 1 98.56 108 ASN A O 1
ATOM 839 N N . ALA A 1 109 ? 2.701 -2.432 4.051 1 98.38 109 ALA A N 1
ATOM 840 C CA . ALA A 1 109 ? 2.869 -2.025 2.658 1 98.38 109 ALA A CA 1
ATOM 841 C C . ALA A 1 109 ? 4.047 -2.752 2.014 1 98.38 109 ALA A C 1
ATOM 843 O O . ALA A 1 109 ? 5.094 -2.932 2.641 1 98.38 109 ALA A O 1
ATOM 844 N N . LEU A 1 110 ? 3.889 -3.17 0.749 1 97.88 110 LEU A N 1
ATOM 845 C CA . LEU A 1 110 ? 4.945 -3.73 -0.086 1 97.88 110 LEU A CA 1
ATOM 846 C C . LEU A 1 110 ? 5.648 -4.883 0.625 1 97.88 110 LEU A C 1
ATOM 848 O O . LEU A 1 110 ? 6.875 -4.895 0.739 1 97.88 110 LEU A O 1
ATOM 852 N N . ASN A 1 111 ? 4.895 -5.883 1.001 1 96.56 111 ASN A N 1
ATOM 853 C CA . ASN A 1 111 ? 5.312 -6.98 1.865 1 96.56 111 ASN A CA 1
ATOM 854 C C . ASN A 1 111 ? 6.469 -7.766 1.254 1 96.56 111 ASN A C 1
ATOM 856 O O . ASN A 1 111 ? 7.227 -8.43 1.971 1 96.56 111 ASN A O 1
ATOM 860 N N . GLY A 1 112 ? 6.633 -7.703 0.005 1 95.25 112 GLY A N 1
ATOM 861 C CA . GLY A 1 112 ? 7.699 -8.453 -0.638 1 95.25 112 GLY A CA 1
ATOM 862 C C . GLY A 1 112 ? 9.047 -7.754 -0.578 1 95.25 112 GLY A C 1
ATOM 863 O O . GLY A 1 112 ? 10.07 -8.336 -0.94 1 95.25 112 GLY A O 1
ATOM 864 N N . ILE A 1 113 ? 9.016 -6.52 -0.104 1 97.38 113 ILE A N 1
ATOM 865 C CA . ILE A 1 113 ? 10.219 -5.699 -0.131 1 97.38 113 ILE A CA 1
ATOM 866 C C . ILE A 1 113 ? 10.406 -5.008 1.218 1 97.38 113 ILE A C 1
ATOM 868 O O . ILE A 1 113 ? 11.531 -4.852 1.693 1 97.38 113 ILE A O 1
ATOM 872 N N . CYS A 1 114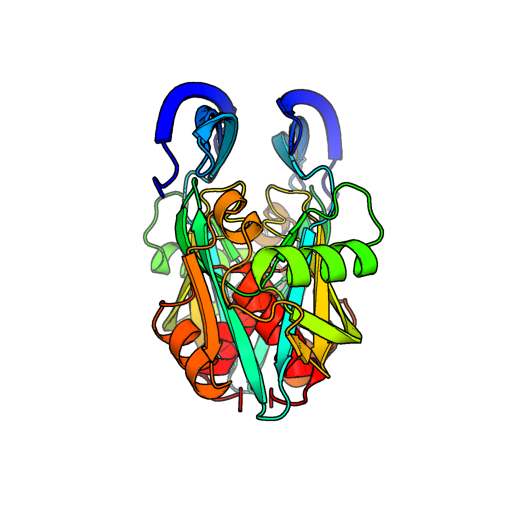 ? 9.297 -4.711 1.845 1 98.38 114 CYS A N 1
ATOM 873 C CA . CYS A 1 114 ? 9.383 -3.744 2.934 1 98.38 114 CYS A CA 1
ATOM 874 C C . CYS A 1 114 ? 8.859 -4.34 4.234 1 98.38 114 CYS A C 1
ATOM 876 O O . CYS A 1 114 ? 8.023 -5.246 4.215 1 98.38 114 CYS A O 1
ATOM 878 N N . ARG A 1 115 ? 9.422 -3.887 5.312 1 98.5 115 ARG A N 1
ATOM 879 C CA . ARG A 1 115 ? 8.781 -3.826 6.621 1 98.5 115 ARG A CA 1
ATOM 880 C C . ARG A 1 115 ? 8.25 -2.424 6.902 1 98.5 115 ARG A C 1
ATOM 882 O O . ARG A 1 115 ? 9.008 -1.535 7.297 1 98.5 115 ARG A O 1
ATOM 889 N N . ALA A 1 116 ? 7.004 -2.205 6.648 1 98.75 116 ALA A N 1
ATOM 890 C CA . ALA A 1 116 ? 6.34 -0.904 6.715 1 98.75 116 ALA A CA 1
ATOM 891 C C . ALA A 1 116 ? 4.941 -1.031 7.305 1 98.75 116 ALA A C 1
ATOM 893 O O . ALA A 1 116 ? 3.965 -1.213 6.57 1 98.75 116 ALA A O 1
ATOM 894 N N . GLN A 1 117 ? 4.867 -0.917 8.594 1 98.38 117 GLN A N 1
ATOM 895 C CA . GLN A 1 117 ? 3.596 -1.054 9.297 1 98.38 117 GLN A CA 1
ATOM 896 C C . GLN A 1 117 ? 2.797 0.246 9.25 1 98.38 117 GLN A C 1
ATOM 898 O O . GLN A 1 117 ? 3.367 1.335 9.344 1 98.38 117 GLN A O 1
ATOM 903 N N . GLU A 1 118 ? 1.524 0.11 9.109 1 98.75 118 GLU A N 1
ATOM 904 C CA . GLU A 1 118 ? 0.615 1.244 8.984 1 98.75 118 GLU A CA 1
ATOM 905 C C . GLU A 1 118 ? -0.65 1.03 9.805 1 98.75 118 GLU A C 1
ATOM 907 O O . GLU A 1 118 ? -1.187 -0.079 9.859 1 98.75 118 GLU A O 1
ATOM 912 N N . GLU A 1 119 ? -1.059 2.004 10.516 1 98.88 119 GLU A N 1
ATOM 913 C CA . GLU A 1 119 ? -2.27 1.979 11.328 1 98.88 119 GLU A CA 1
ATOM 914 C C . GLU A 1 119 ? -3.346 2.891 10.742 1 98.88 119 GLU A C 1
ATOM 916 O O . GLU A 1 119 ? -3.057 4.012 10.328 1 98.88 119 GLU A O 1
ATOM 921 N N . VAL A 1 120 ? -4.598 2.406 10.781 1 98.94 120 VAL A N 1
ATOM 922 C CA . VAL A 1 120 ? -5.684 3.158 10.164 1 98.94 120 VAL A CA 1
ATOM 923 C C . VAL A 1 120 ? -6.711 3.551 11.227 1 98.94 120 VAL A C 1
ATOM 925 O O . VAL A 1 120 ? -7.137 2.715 12.023 1 98.94 120 VAL A O 1
ATOM 928 N N . PHE A 1 121 ? -7.113 4.785 11.227 1 98.94 121 PHE A N 1
ATOM 929 C CA . PHE A 1 121 ? -8.117 5.316 12.141 1 98.94 121 PHE A CA 1
ATOM 930 C C . PHE A 1 121 ? -9.273 5.941 11.359 1 98.94 121 PHE A C 1
ATOM 932 O O . PHE A 1 121 ? -9.07 6.527 10.297 1 98.94 121 PHE A O 1
ATOM 939 N N . VAL A 1 122 ? -10.461 5.812 11.875 1 98.94 122 VAL A N 1
ATOM 940 C CA . VAL A 1 122 ? -11.602 6.625 11.469 1 98.94 122 VAL A CA 1
ATOM 941 C C . VAL A 1 122 ? -11.859 7.707 12.516 1 98.94 122 VAL A C 1
ATOM 943 O O . VAL A 1 122 ? -11.906 7.422 13.711 1 98.94 122 VAL A O 1
ATOM 946 N N . ALA A 1 123 ? -11.906 8.898 12.102 1 98.94 123 ALA A N 1
ATOM 947 C CA . ALA A 1 123 ? -12.125 10.031 13 1 98.94 123 ALA A CA 1
ATOM 948 C C . ALA A 1 123 ? -13.453 10.719 12.695 1 98.94 123 ALA A C 1
ATOM 950 O O . ALA A 1 123 ? -13.766 11 11.531 1 98.94 123 ALA A O 1
ATOM 951 N N . THR A 1 124 ? -14.273 11.023 13.711 1 98.75 124 THR A N 1
ATOM 952 C CA . THR A 1 124 ? -15.562 11.695 13.562 1 98.75 124 THR A CA 1
ATOM 953 C C . THR A 1 124 ? -15.711 12.805 14.594 1 98.75 124 THR A C 1
ATOM 955 O O . THR A 1 124 ? -14.875 12.953 15.492 1 98.75 124 THR A O 1
ATOM 958 N N . GLY A 1 125 ? -16.781 13.641 14.43 1 98.5 125 GLY A N 1
ATOM 959 C CA . GLY A 1 125 ? -16.938 14.812 15.289 1 98.5 125 GLY A CA 1
ATOM 960 C C . GLY A 1 125 ? -15.883 15.875 15.023 1 98.5 125 GLY A C 1
ATOM 961 O O . GLY A 1 125 ? -15.242 16.359 15.953 1 98.5 125 GLY A O 1
ATOM 962 N N . LEU A 1 126 ? -15.656 16.203 13.766 1 98.25 126 LEU A N 1
ATOM 963 C CA . LEU A 1 126 ? -14.609 17.109 13.312 1 98.25 126 LEU A CA 1
ATOM 964 C C . LEU A 1 126 ? -14.961 18.547 13.633 1 98.25 126 LEU A C 1
ATOM 966 O O . LEU A 1 126 ? -16.125 18.953 13.523 1 98.25 126 LEU A O 1
ATOM 970 N N . ARG A 1 127 ? -13.906 19.312 13.992 1 96.56 127 ARG A N 1
ATOM 971 C CA . ARG A 1 127 ? -13.992 20.75 14.203 1 96.56 127 ARG A CA 1
ATOM 972 C C . ARG A 1 127 ? -12.758 21.453 13.656 1 96.56 127 ARG A C 1
ATOM 974 O O . ARG A 1 127 ? -11.633 21 13.867 1 96.56 127 ARG A O 1
ATOM 981 N N . SER A 1 128 ? -13 22.484 12.945 1 93.75 128 SER A N 1
ATOM 982 C CA . SER A 1 128 ? -11.875 23.281 12.453 1 93.75 128 SER A CA 1
ATOM 983 C C . SER A 1 128 ? -11.242 24.094 13.578 1 93.75 128 SER A C 1
ATOM 985 O O . SER A 1 128 ? -11.945 24.656 14.422 1 93.75 128 SER A O 1
ATOM 987 N N . THR A 1 129 ? -9.938 24.062 13.758 1 85.25 129 THR A N 1
ATOM 988 C CA . THR A 1 129 ? -9.266 24.859 14.773 1 85.25 129 THR A CA 1
ATOM 989 C C . THR A 1 129 ? -8.914 26.234 14.219 1 85.25 129 THR A C 1
ATOM 991 O O . THR A 1 129 ? -8.508 27.125 14.969 1 85.25 129 THR A O 1
ATOM 994 N N . THR A 1 130 ? -8.57 26.297 13.047 1 69 130 THR A N 1
ATOM 995 C CA . THR A 1 130 ? -8.125 27.578 12.516 1 69 130 THR A CA 1
ATOM 996 C C . THR A 1 130 ? -9.312 28.359 11.945 1 69 130 THR A C 1
ATOM 998 O O . THR A 1 130 ? -10.289 27.766 11.477 1 69 130 THR A O 1
ATOM 1001 N N . ARG A 1 131 ? -9.523 29.484 12.602 1 55.53 131 ARG A N 1
ATOM 1002 C CA . ARG A 1 131 ? -10.477 30.391 11.977 1 55.53 131 ARG A CA 1
ATOM 1003 C C . ARG A 1 131 ? -10.289 30.438 10.469 1 55.53 131 ARG A C 1
ATOM 1005 O O . ARG A 1 131 ? -11.266 30.469 9.719 1 55.53 131 ARG A O 1
ATOM 1012 N N . ASP A 1 132 ? -9.078 30.969 9.992 1 50.44 132 ASP A N 1
ATOM 1013 C CA . ASP A 1 132 ? -8.82 31.109 8.562 1 50.44 132 ASP A CA 1
ATOM 1014 C C . ASP A 1 132 ? -8.125 29.859 8.008 1 50.44 132 ASP A C 1
ATOM 1016 O O . ASP A 1 132 ? -7.289 29.266 8.68 1 50.44 132 ASP A O 1
ATOM 1020 N N . GLY A 1 133 ? -8.648 29.156 7.109 1 48.84 133 GLY A N 1
ATOM 1021 C CA . GLY A 1 133 ? -8.508 27.969 6.285 1 48.84 133 GLY A CA 1
ATOM 1022 C C . GLY A 1 133 ? -7.172 27.281 6.453 1 48.84 133 GLY A C 1
ATOM 1023 O O . GLY A 1 133 ? -6.965 26.531 7.414 1 48.84 133 GLY A O 1
ATOM 1024 N N . MET A 1 134 ? -6.094 27.484 5.543 1 53.84 134 MET A N 1
ATOM 1025 C CA . MET A 1 134 ? -4.855 26.75 5.324 1 53.84 134 MET A CA 1
ATOM 1026 C C . MET A 1 134 ? -3.82 27.094 6.391 1 53.84 134 MET A C 1
ATOM 1028 O O . MET A 1 134 ? -3.543 28.266 6.637 1 53.84 134 MET A O 1
ATOM 1032 N N . SER A 1 135 ? -3.406 26.156 7.34 1 55.28 135 SER A N 1
ATOM 1033 C CA . SER A 1 135 ? -2.34 26.359 8.312 1 55.28 135 SER A CA 1
ATOM 1034 C C . SER A 1 135 ? -0.967 26.297 7.656 1 55.28 135 SER A C 1
ATOM 1036 O O . SER A 1 135 ? -0.82 25.734 6.57 1 55.28 135 SER A O 1
ATOM 1038 N N . ALA A 1 136 ? 0.037 27.172 8.078 1 52.66 136 ALA A N 1
ATOM 1039 C CA . ALA A 1 136 ? 1.442 27.203 7.68 1 52.66 136 ALA A CA 1
ATOM 1040 C C . ALA A 1 136 ? 2.018 25.797 7.543 1 52.66 136 ALA A C 1
ATOM 1042 O O . ALA A 1 136 ? 2.852 25.547 6.672 1 52.66 136 ALA A O 1
ATOM 1043 N N . ASP A 1 137 ? 1.518 24.812 8.336 1 58.56 137 ASP A N 1
ATOM 1044 C CA . ASP A 1 137 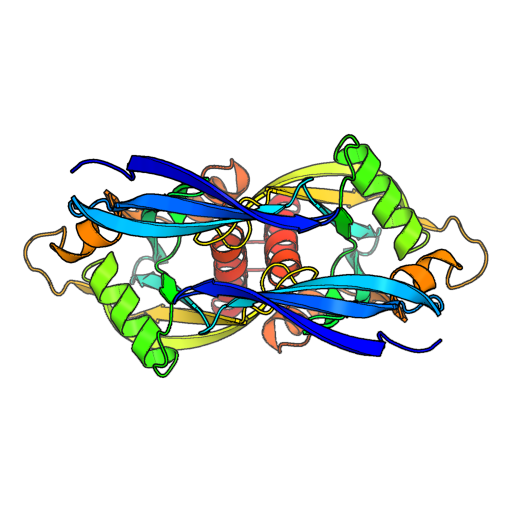? 2.07 23.469 8.359 1 58.56 137 ASP A CA 1
ATOM 1045 C C . ASP A 1 137 ? 1.65 22.688 7.113 1 58.56 137 ASP A C 1
ATOM 1047 O O . ASP A 1 137 ? 2.355 21.766 6.68 1 58.56 137 ASP A O 1
ATOM 1051 N N . GLN A 1 138 ? 0.717 23.188 6.469 1 65.75 138 GLN A N 1
ATOM 1052 C CA . GLN A 1 138 ? 0.252 22.562 5.238 1 65.75 138 GLN A CA 1
ATOM 1053 C C . GLN A 1 138 ? 1.274 22.719 4.117 1 65.75 138 GLN A C 1
ATOM 1055 O O . GLN A 1 138 ? 1.512 21.781 3.352 1 65.75 138 GLN A O 1
ATOM 1060 N N . HIS A 1 139 ? 1.886 23.75 4.238 1 58.38 139 HIS A N 1
ATOM 1061 C CA . HIS A 1 139 ? 2.875 24.031 3.201 1 58.38 139 HIS A CA 1
ATOM 1062 C C . HIS A 1 139 ? 4.102 23.141 3.357 1 58.38 139 HIS A C 1
ATOM 1064 O O . HIS A 1 139 ? 4.648 22.656 2.365 1 58.38 139 HIS A O 1
ATOM 1070 N N . ALA A 1 140 ? 4.418 23.016 4.605 1 60.88 140 ALA A N 1
ATOM 1071 C CA . ALA A 1 140 ? 5.625 22.25 4.883 1 60.88 140 ALA A CA 1
ATOM 1072 C C . ALA A 1 140 ? 5.465 20.797 4.441 1 60.88 140 ALA A C 1
ATOM 1074 O O . ALA A 1 140 ? 6.438 20.141 4.055 1 60.88 140 ALA A O 1
ATOM 1075 N N . GLU A 1 141 ? 4.309 20.422 4.34 1 67.44 141 GLU A N 1
ATOM 1076 C CA . GLU A 1 141 ? 4.051 19.016 4.055 1 67.44 141 GLU A CA 1
ATOM 1077 C C . GLU A 1 141 ? 3.654 18.812 2.596 1 67.44 141 GLU A C 1
ATOM 1079 O O . GLU A 1 141 ? 3.336 17.688 2.184 1 67.44 141 GLU A O 1
ATOM 1084 N N . GLY A 1 142 ? 3.764 19.938 1.828 1 74.19 142 GLY A N 1
ATOM 1085 C CA . GLY A 1 142 ? 3.408 19.828 0.421 1 74.19 142 GLY A CA 1
ATOM 1086 C C . GLY A 1 142 ? 1.914 19.719 0.188 1 74.19 142 GLY A C 1
ATOM 1087 O O . GLY A 1 142 ? 1.476 19.234 -0.855 1 74.19 142 GLY A O 1
ATOM 1088 N N . ILE A 1 143 ? 1.177 20.047 1.23 1 79.31 143 ILE A N 1
ATOM 1089 C CA . ILE A 1 143 ? -0.273 19.953 1.101 1 79.31 143 ILE A CA 1
ATOM 1090 C C . ILE A 1 143 ? -0.807 21.219 0.422 1 79.31 143 ILE A C 1
ATOM 1092 O O . ILE A 1 143 ? -0.667 22.328 0.951 1 79.31 143 ILE A O 1
ATOM 1096 N N . GLY A 1 144 ? -1.416 20.922 -0.741 1 82 144 GLY A N 1
ATOM 1097 C CA . GLY A 1 144 ? -1.859 22.047 -1.545 1 82 144 GLY A CA 1
ATOM 1098 C C . GLY A 1 144 ? -3.338 22.359 -1.384 1 82 144 GLY A C 1
ATOM 1099 O O . GLY A 1 144 ? -3.779 23.469 -1.646 1 82 144 GLY A O 1
ATOM 1100 N N . GLU A 1 145 ? -4.09 21.359 -1.13 1 92 145 GLU A N 1
ATOM 1101 C CA . GLU A 1 145 ? -5.539 21.5 -1.05 1 92 145 GLU A CA 1
ATOM 1102 C C . GLU A 1 145 ? -6.137 20.531 -0.036 1 92 145 GLU A C 1
ATOM 1104 O O . GLU A 1 145 ? -5.637 19.422 0.134 1 92 145 GLU A O 1
ATOM 1109 N N . VAL A 1 146 ? -7.109 20.984 0.667 1 95.44 146 VAL A N 1
ATOM 1110 C CA . VAL A 1 146 ? -7.902 20.172 1.587 1 95.44 146 VAL A CA 1
ATOM 1111 C C . VAL A 1 146 ? -9.383 20.297 1.231 1 95.44 146 VAL A C 1
ATOM 1113 O O . VAL A 1 146 ? -9.898 21.391 1.054 1 95.44 146 VAL A O 1
ATOM 1116 N N . ARG A 1 147 ? -10.117 19.156 1.109 1 96.12 147 ARG A N 1
ATOM 1117 C CA . ARG A 1 147 ? -11.516 19.172 0.7 1 96.12 147 ARG A CA 1
ATOM 1118 C C . ARG A 1 147 ? -12.305 18.062 1.402 1 96.12 147 ARG A C 1
ATOM 1120 O O . ARG A 1 147 ? -11.812 16.938 1.557 1 96.12 147 ARG A O 1
ATOM 1127 N N . PHE A 1 148 ? -13.477 18.484 1.801 1 98.19 148 PHE A N 1
ATOM 1128 C CA . PHE A 1 148 ? -14.461 17.453 2.072 1 98.19 148 PHE A CA 1
ATOM 1129 C C . PHE A 1 148 ? -15.07 16.922 0.776 1 98.19 148 PHE A C 1
ATOM 1131 O O . PHE A 1 148 ? -15.539 17.719 -0.055 1 98.19 148 PHE A O 1
ATOM 1138 N N . VAL A 1 149 ? -15.039 15.672 0.594 1 98.69 149 VAL A N 1
ATOM 1139 C CA . VAL A 1 149 ? -15.539 15.023 -0.612 1 98.69 149 VAL A CA 1
ATOM 1140 C C . VAL A 1 149 ? -16.594 13.977 -0.238 1 98.69 149 VAL A C 1
ATOM 1142 O O . VAL A 1 149 ? -16.391 13.203 0.701 1 98.69 149 VAL A O 1
ATOM 1145 N N . ALA A 1 150 ? -17.734 13.984 -0.964 1 98.62 150 ALA A N 1
ATOM 1146 C CA . ALA A 1 150 ? -18.766 12.977 -0.713 1 98.62 150 ALA A CA 1
ATOM 1147 C C . ALA A 1 150 ? -18.203 11.57 -0.873 1 98.62 150 ALA A C 1
ATOM 1149 O O . ALA A 1 150 ? -17.359 11.32 -1.739 1 98.62 150 ALA A O 1
ATOM 1150 N N . TRP A 1 151 ? -18.688 10.672 -0.018 1 97.69 151 TRP A N 1
ATOM 1151 C CA . TRP A 1 151 ? -18.234 9.281 -0.037 1 97.69 151 TRP A CA 1
ATOM 1152 C C . TRP A 1 151 ? -18.297 8.711 -1.448 1 97.69 151 TRP A C 1
ATOM 1154 O O . TRP A 1 151 ? -17.328 8.141 -1.941 1 97.69 151 TRP A O 1
ATOM 1164 N N . GLU A 1 152 ? -19.406 8.938 -2.131 1 97.38 152 GLU A N 1
ATOM 1165 C CA . GLU A 1 152 ? -19.594 8.398 -3.475 1 97.38 152 GLU A CA 1
ATOM 1166 C C . GLU A 1 152 ? -18.578 8.992 -4.453 1 97.38 152 GLU A C 1
ATOM 1168 O O . GLU A 1 152 ? -18.141 8.312 -5.379 1 97.38 152 GLU A O 1
ATOM 1173 N N . ASP A 1 153 ? -18.297 10.258 -4.277 1 98.44 153 ASP A N 1
ATOM 1174 C CA . ASP A 1 153 ? -17.328 10.906 -5.152 1 98.44 153 ASP A CA 1
ATOM 1175 C C . ASP A 1 153 ? -15.922 10.398 -4.883 1 98.44 153 ASP A C 1
ATOM 1177 O O . ASP A 1 153 ? -15.117 10.258 -5.805 1 98.44 153 ASP A O 1
ATOM 1181 N N . VAL A 1 154 ? -15.555 10.102 -3.586 1 98.56 154 VAL A N 1
ATOM 1182 C CA . VAL A 1 154 ? -14.266 9.516 -3.256 1 98.56 154 VAL A CA 1
ATOM 1183 C C . VAL A 1 154 ? -14.109 8.172 -3.965 1 98.56 154 VAL A C 1
ATOM 1185 O O . VAL A 1 154 ? -13.055 7.887 -4.547 1 98.56 154 VAL A O 1
ATOM 1188 N N . LEU A 1 155 ? -15.164 7.352 -3.922 1 98 155 LEU A N 1
ATOM 1189 C CA . LEU A 1 155 ? -15.125 6.055 -4.586 1 98 155 LEU A CA 1
ATOM 1190 C C . LEU A 1 155 ? -14.969 6.219 -6.094 1 98 155 LEU A C 1
ATOM 1192 O O . LEU A 1 155 ? -14.258 5.445 -6.738 1 98 155 LEU A O 1
ATOM 1196 N N . ALA A 1 156 ? -15.68 7.254 -6.691 1 98.12 156 ALA A N 1
ATOM 1197 C CA . ALA A 1 156 ? -15.523 7.555 -8.109 1 98.12 156 ALA A CA 1
ATOM 1198 C C . ALA A 1 156 ? -14.086 7.949 -8.438 1 98.12 156 ALA A C 1
ATOM 1200 O O . ALA A 1 156 ? -13.555 7.582 -9.484 1 98.12 156 ALA A O 1
ATOM 1201 N N . TRP A 1 157 ? -13.438 8.703 -7.508 1 98.62 157 TRP A N 1
ATOM 1202 C CA . TRP A 1 157 ? -12.055 9.117 -7.68 1 98.62 157 TRP A CA 1
ATOM 1203 C C . TRP A 1 157 ? -11.117 7.91 -7.664 1 98.62 157 TRP A C 1
ATOM 1205 O O . TRP A 1 157 ? -10.109 7.883 -8.375 1 98.62 157 TRP A O 1
ATOM 1215 N N . VAL A 1 158 ? -11.406 6.895 -6.809 1 98.56 158 VAL A N 1
ATOM 1216 C CA . VAL A 1 158 ? -10.633 5.656 -6.809 1 98.56 158 VAL A CA 1
ATOM 1217 C C . VAL A 1 158 ? -10.805 4.938 -8.141 1 98.56 158 VAL A C 1
ATOM 1219 O O . VAL A 1 158 ? -9.828 4.52 -8.766 1 98.56 158 VAL A O 1
ATOM 1222 N N . ARG A 1 159 ? -12.016 4.867 -8.602 1 97.38 159 ARG A N 1
ATOM 1223 C CA . ARG A 1 159 ? -12.359 4.129 -9.812 1 97.38 159 ARG A CA 1
ATOM 1224 C C . ARG A 1 159 ? -11.719 4.766 -11.039 1 97.38 159 ARG A C 1
ATOM 1226 O O . ARG A 1 159 ? -11.258 4.066 -11.945 1 97.38 159 ARG A O 1
ATOM 1233 N N . ASP A 1 160 ? -11.695 6.078 -11.078 1 97.44 160 ASP A N 1
ATOM 1234 C CA . ASP A 1 160 ? -11.289 6.727 -12.32 1 97.44 160 ASP A CA 1
ATOM 1235 C C . ASP A 1 160 ? -9.805 7.086 -12.297 1 97.44 160 ASP A C 1
ATOM 1237 O O . ASP A 1 160 ? -9.289 7.676 -13.242 1 97.44 160 ASP A O 1
ATOM 1241 N N . GLY A 1 161 ? -9.125 6.773 -11.195 1 97.75 161 GLY A N 1
ATOM 1242 C CA . GLY A 1 161 ? -7.68 6.953 -11.148 1 97.75 161 GLY A CA 1
ATOM 1243 C C . GLY A 1 161 ? -7.266 8.32 -10.625 1 97.75 161 GLY A C 1
ATOM 1244 O O . GLY A 1 161 ? -6.082 8.664 -10.656 1 97.75 161 GLY A O 1
ATOM 1245 N N . THR A 1 162 ? -8.219 9.117 -10.148 1 97.94 162 THR A N 1
ATOM 1246 C CA . THR A 1 162 ? -7.875 10.344 -9.445 1 97.94 162 THR A CA 1
ATOM 1247 C C . THR A 1 162 ? -7.148 10.039 -8.141 1 97.94 162 THR A C 1
ATOM 1249 O O . THR A 1 162 ? -6.203 10.734 -7.773 1 97.94 162 THR A O 1
ATOM 1252 N N . ILE A 1 163 ? -7.562 9.047 -7.422 1 98.5 163 ILE A N 1
ATOM 1253 C CA . ILE A 1 163 ? -6.828 8.492 -6.289 1 98.5 163 ILE A CA 1
ATOM 1254 C C . ILE A 1 163 ? -6.086 7.23 -6.723 1 98.5 163 ILE A C 1
ATOM 1256 O O . ILE A 1 163 ? -6.711 6.246 -7.121 1 98.5 163 ILE A O 1
ATOM 1260 N N . THR A 1 164 ? -4.793 7.301 -6.625 1 98.38 164 THR A N 1
ATOM 1261 C CA . THR A 1 164 ? -4.004 6.125 -6.965 1 98.38 164 THR A CA 1
ATOM 1262 C C . THR A 1 164 ? -3.072 5.746 -5.816 1 98.38 164 THR A C 1
ATOM 1264 O O . THR A 1 164 ? -2.277 4.809 -5.938 1 98.38 164 THR A O 1
ATOM 1267 N N . ASP A 1 165 ? -3.066 6.48 -4.73 1 98.62 165 ASP A N 1
ATOM 1268 C CA . ASP A 1 165 ? -2.346 6.078 -3.525 1 98.62 165 ASP A CA 1
ATOM 1269 C C . ASP A 1 165 ? -2.945 4.809 -2.924 1 98.62 165 ASP A C 1
ATOM 1271 O O . ASP A 1 165 ? -4.043 4.84 -2.367 1 98.62 165 ASP A O 1
ATOM 1275 N N . GLY A 1 166 ? -2.189 3.742 -3.006 1 98.81 166 GLY A N 1
ATOM 1276 C CA . GLY A 1 166 ? -2.697 2.451 -2.574 1 98.81 166 GLY A CA 1
ATOM 1277 C C . GLY A 1 166 ? -3.061 2.414 -1.103 1 98.81 166 GLY A C 1
ATOM 1278 O O . GLY A 1 166 ? -4.016 1.74 -0.71 1 98.81 166 GLY A O 1
ATOM 1279 N N . GLU A 1 167 ? -2.277 3.098 -0.27 1 98.81 167 GLU A N 1
ATOM 1280 C CA . GLU A 1 167 ? -2.568 3.121 1.16 1 98.81 167 GLU A CA 1
ATOM 1281 C C . GLU A 1 167 ? -3.871 3.863 1.447 1 98.81 167 GLU A C 1
ATOM 1283 O O . GLU A 1 167 ? -4.621 3.484 2.348 1 98.81 167 GLU A O 1
ATOM 1288 N N . THR A 1 168 ? -4.125 4.945 0.7 1 98.94 168 THR A N 1
ATOM 1289 C CA . THR A 1 168 ? -5.41 5.625 0.808 1 98.94 168 THR A CA 1
ATOM 1290 C C . THR A 1 168 ? -6.551 4.691 0.421 1 98.94 168 THR A C 1
ATOM 1292 O O . THR A 1 168 ? -7.555 4.602 1.132 1 98.94 168 THR A O 1
ATOM 1295 N N . VAL A 1 169 ? -6.395 3.984 -0.678 1 98.94 169 VAL A N 1
ATOM 1296 C CA . VAL A 1 169 ? -7.43 3.07 -1.15 1 98.94 169 VAL A CA 1
ATOM 1297 C C . VAL A 1 169 ? -7.688 1.992 -0.099 1 98.94 169 VAL A C 1
ATOM 1299 O O . VAL A 1 169 ? -8.836 1.688 0.219 1 98.94 169 VAL A O 1
ATOM 1302 N N . ALA A 1 170 ? -6.641 1.423 0.479 1 98.94 170 ALA A N 1
ATOM 1303 C CA . ALA A 1 170 ? -6.781 0.413 1.524 1 98.94 170 ALA A CA 1
ATOM 1304 C C . ALA A 1 170 ? -7.449 0.998 2.766 1 98.94 170 ALA A C 1
ATOM 1306 O O . ALA A 1 170 ? -8.32 0.363 3.369 1 98.94 170 ALA A O 1
ATOM 1307 N N . ALA A 1 171 ? -7.023 2.193 3.211 1 98.94 171 ALA A N 1
ATOM 1308 C CA . ALA A 1 171 ? -7.625 2.848 4.371 1 98.94 171 ALA A CA 1
ATOM 1309 C C . ALA A 1 171 ? -9.125 3.055 4.168 1 98.94 171 ALA A C 1
ATOM 1311 O O . ALA A 1 171 ? -9.914 2.889 5.102 1 98.94 171 ALA A O 1
ATOM 1312 N N . LEU A 1 172 ? -9.492 3.439 2.934 1 98.88 172 LEU A N 1
ATOM 1313 C CA . LEU A 1 172 ? -10.906 3.631 2.617 1 98.88 172 LEU A CA 1
ATOM 1314 C C . LEU A 1 172 ? -11.672 2.316 2.729 1 98.88 172 LEU A C 1
ATOM 1316 O O . LEU A 1 172 ? -12.836 2.303 3.129 1 98.88 172 LEU A O 1
ATOM 1320 N N . MET A 1 173 ? -11.055 1.187 2.367 1 98.81 173 MET A N 1
ATOM 1321 C CA . MET A 1 173 ? -11.688 -0.115 2.541 1 98.81 173 MET A CA 1
ATOM 1322 C C . MET A 1 173 ? -11.93 -0.409 4.02 1 98.81 173 MET A C 1
ATOM 1324 O O . MET A 1 173 ? -13.023 -0.833 4.402 1 98.81 173 MET A O 1
ATOM 1328 N N . TYR A 1 174 ? -10.914 -0.186 4.855 1 98.81 174 TYR A N 1
ATOM 1329 C CA . TYR A 1 174 ? -11.094 -0.366 6.293 1 98.81 174 TYR A CA 1
ATOM 1330 C C . TYR A 1 174 ? -12.242 0.483 6.812 1 98.81 174 TYR A C 1
ATOM 1332 O O . TYR A 1 174 ? -13.07 0.006 7.59 1 98.81 174 TYR A O 1
ATOM 1340 N N . ALA A 1 175 ? -12.25 1.734 6.391 1 98.62 175 ALA A N 1
ATOM 1341 C CA . ALA A 1 175 ? -13.305 2.643 6.832 1 98.62 175 ALA A CA 1
ATOM 1342 C C . ALA A 1 175 ? -14.672 2.166 6.355 1 98.62 175 ALA A C 1
ATOM 1344 O O . ALA A 1 175 ? -15.656 2.229 7.102 1 98.62 175 ALA A O 1
ATOM 1345 N N . ALA A 1 176 ? -14.711 1.742 5.082 1 98 176 ALA A N 1
ATOM 1346 C CA . ALA A 1 176 ? -15.969 1.242 4.527 1 98 176 ALA A CA 1
ATOM 1347 C C . ALA A 1 176 ? -16.5 0.063 5.34 1 98 176 ALA A C 1
ATOM 1349 O O . ALA A 1 176 ? -17.688 -0.023 5.613 1 98 176 ALA A O 1
ATOM 1350 N N . LEU A 1 177 ? -15.648 -0.846 5.723 1 97.88 177 LEU A N 1
ATOM 1351 C CA . LEU A 1 177 ? -16.031 -1.98 6.555 1 97.88 177 LEU A CA 1
ATOM 1352 C C . LEU A 1 177 ? -16.547 -1.51 7.91 1 97.88 177 LEU A C 1
ATOM 1354 O O . LEU A 1 177 ? -17.594 -1.974 8.383 1 97.88 177 LEU A O 1
ATOM 1358 N N . HIS A 1 178 ? -15.836 -0.59 8.508 1 97.62 178 HIS A N 1
ATOM 1359 C CA . HIS A 1 178 ? -16.172 -0.071 9.828 1 97.62 178 HIS A CA 1
ATOM 1360 C C . HIS A 1 178 ? -17.516 0.636 9.82 1 97.62 178 HIS A C 1
ATOM 1362 O O . HIS A 1 178 ? -18.297 0.51 10.773 1 97.62 178 HIS A O 1
ATOM 1368 N N . LEU A 1 179 ? -17.797 1.353 8.68 1 95.38 179 LEU A N 1
ATOM 1369 C CA . LEU A 1 179 ? -18.984 2.184 8.594 1 95.38 179 LEU A CA 1
ATOM 1370 C C . LEU A 1 179 ? -20.141 1.41 7.965 1 95.38 179 LEU A C 1
ATOM 1372 O O . LEU A 1 179 ? -21.234 1.961 7.762 1 95.38 179 LEU A O 1
ATOM 1376 N N . GLY A 1 180 ? -19.906 0.106 7.633 1 94 180 GLY A N 1
ATOM 1377 C CA . GLY A 1 180 ? -20.953 -0.729 7.07 1 94 180 GLY A CA 1
ATOM 1378 C C . GLY A 1 180 ? -21.312 -0.363 5.641 1 94 180 GLY A C 1
ATOM 1379 O O . GLY A 1 180 ? -22.484 -0.392 5.258 1 94 180 GLY A O 1
ATOM 1380 N N . ARG A 1 181 ? -20.25 0.004 4.859 1 92.94 181 ARG A N 1
ATOM 1381 C CA . ARG A 1 181 ? -20.5 0.498 3.506 1 92.94 181 ARG A CA 1
ATOM 1382 C C . ARG A 1 181 ? -20.062 -0.529 2.463 1 92.94 181 ARG A C 1
ATOM 1384 O O . ARG A 1 181 ? -20 -0.221 1.271 1 92.94 181 ARG A O 1
ATOM 1391 N N . VAL A 1 182 ? -19.672 -1.68 2.842 1 90.12 182 VAL A N 1
ATOM 1392 C CA . VAL A 1 182 ? -19.312 -2.756 1.922 1 90.12 182 VAL A CA 1
ATOM 1393 C C . VAL A 1 182 ? -20.281 -3.926 2.1 1 90.12 182 VAL A C 1
ATOM 1395 O O . VAL A 1 182 ? -20.641 -4.281 3.227 1 90.12 182 VAL A O 1
ATOM 1398 N N . VAL A 1 183 ? -20.781 -4.387 1.024 1 84.56 183 VAL A N 1
ATOM 1399 C CA . VAL A 1 183 ? -21.781 -5.449 1.07 1 84.56 183 VAL A CA 1
ATOM 1400 C C . VAL A 1 183 ? -21.25 -6.691 0.358 1 84.56 183 VAL A C 1
ATOM 1402 O O . VAL A 1 183 ? -20.453 -6.582 -0.575 1 84.56 183 VAL A O 1
ATOM 1405 N N . MET B 1 1 ? 4.387 28.969 -3.645 1 48.06 1 MET B N 1
ATOM 1406 C CA . MET B 1 1 ? 4.895 27.875 -2.834 1 48.06 1 MET B CA 1
ATOM 1407 C C . MET B 1 1 ? 5.504 26.781 -3.713 1 48.06 1 MET B C 1
ATOM 1409 O O . MET B 1 1 ? 4.84 26.266 -4.609 1 48.06 1 MET B O 1
ATOM 1413 N N . THR B 1 2 ? 6.875 26.703 -3.818 1 68.62 2 THR B N 1
ATOM 1414 C CA . THR B 1 2 ? 7.461 25.938 -4.91 1 68.62 2 THR B CA 1
ATOM 1415 C C . THR B 1 2 ? 7.516 24.453 -4.555 1 68.62 2 THR B C 1
ATOM 1417 O O . THR B 1 2 ? 7.59 24.094 -3.375 1 68.62 2 THR B O 1
ATOM 1420 N N . GLY B 1 3 ? 6.988 23.375 -5.289 1 83.81 3 GLY B N 1
ATOM 1421 C CA . GLY B 1 3 ? 7.055 21.922 -5.207 1 83.81 3 GLY B CA 1
ATOM 1422 C C . GLY B 1 3 ? 8.453 21.406 -4.93 1 83.81 3 GLY B C 1
ATOM 1423 O O . GLY B 1 3 ? 9.352 22.172 -4.578 1 83.81 3 GLY B O 1
ATOM 1424 N N . TRP B 1 4 ? 8.734 20.219 -4.711 1 91.5 4 TRP B N 1
ATOM 1425 C CA . TRP B 1 4 ? 10.031 19.578 -4.523 1 91.5 4 TRP B CA 1
ATOM 1426 C C . TRP B 1 4 ? 10.977 19.906 -5.668 1 91.5 4 TRP B C 1
ATOM 1428 O O . TRP B 1 4 ? 10.57 19.938 -6.832 1 91.5 4 TRP B O 1
ATOM 1438 N N . GLN B 1 5 ? 12.195 20.188 -5.285 1 94.56 5 GLN B N 1
ATOM 1439 C CA . GLN B 1 5 ? 13.227 20.391 -6.297 1 94.56 5 GLN B CA 1
ATOM 1440 C C . GLN B 1 5 ? 14.391 19.422 -6.098 1 94.56 5 GLN B C 1
ATOM 1442 O O . GLN B 1 5 ? 14.961 19.344 -5.008 1 94.56 5 GLN B O 1
ATOM 1447 N N . ARG B 1 6 ? 14.727 18.688 -7.086 1 96.81 6 ARG B N 1
ATOM 1448 C CA . ARG B 1 6 ? 15.883 17.797 -7.039 1 96.81 6 ARG B CA 1
ATOM 1449 C C . ARG B 1 6 ? 17.156 18.562 -7.383 1 96.81 6 ARG B C 1
ATOM 1451 O O . ARG B 1 6 ? 17.234 19.219 -8.422 1 96.81 6 ARG B O 1
ATOM 1458 N N . LEU B 1 7 ? 18.156 18.5 -6.594 1 97.75 7 LEU B N 1
ATOM 1459 C CA . LEU B 1 7 ? 19.422 19.172 -6.801 1 97.75 7 LEU B CA 1
ATOM 1460 C C . LEU B 1 7 ? 20.469 18.219 -7.375 1 97.75 7 LEU B C 1
ATOM 1462 O O . LEU B 1 7 ? 21.469 18.641 -7.938 1 97.75 7 LEU B O 1
ATOM 1466 N N . GLY B 1 8 ? 20.328 16.984 -7.211 1 97.25 8 GLY B N 1
ATOM 1467 C CA . GLY B 1 8 ? 21.203 15.898 -7.613 1 97.25 8 GLY B CA 1
ATOM 1468 C C . GLY B 1 8 ? 20.953 14.617 -6.836 1 97.25 8 GLY B C 1
ATOM 1469 O O . GLY B 1 8 ? 20.078 14.562 -5.977 1 97.25 8 GLY B O 1
ATOM 1470 N N . GLY B 1 9 ? 21.672 13.602 -7.258 1 96.88 9 GLY B N 1
ATOM 1471 C CA . GLY B 1 9 ? 21.5 12.336 -6.562 1 96.88 9 GLY B CA 1
ATOM 1472 C C . GLY B 1 9 ? 22.438 11.25 -7.074 1 96.88 9 GLY B C 1
ATOM 1473 O O . GLY B 1 9 ? 23.172 11.461 -8.039 1 96.88 9 GLY B O 1
ATOM 1474 N N . HIS B 1 10 ? 22.5 10.203 -6.328 1 97.5 10 HIS B N 1
ATOM 1475 C CA . HIS B 1 10 ? 23.297 9.047 -6.711 1 97.5 10 HIS B CA 1
ATOM 1476 C C . HIS B 1 10 ? 22.656 7.746 -6.262 1 97.5 10 HIS B C 1
ATOM 1478 O O . HIS B 1 10 ? 21.875 7.734 -5.301 1 97.5 10 HIS B O 1
ATOM 1484 N N . PRO B 1 11 ? 22.969 6.641 -6.984 1 97.88 11 PRO B N 1
ATOM 1485 C CA . PRO B 1 11 ? 22.516 5.336 -6.508 1 97.88 11 PRO B CA 1
ATOM 1486 C C . PRO B 1 11 ? 23.203 4.906 -5.211 1 97.88 11 PRO B C 1
ATOM 1488 O O . PRO B 1 11 ? 24.422 4.879 -5.141 1 97.88 11 PRO B O 1
ATOM 1491 N N . ALA B 1 12 ? 22.391 4.602 -4.223 1 98.31 12 ALA B N 1
ATOM 1492 C CA . ALA B 1 12 ? 22.922 4.184 -2.926 1 98.31 12 ALA B CA 1
ATOM 1493 C C . ALA B 1 12 ? 22.906 2.662 -2.793 1 98.31 12 ALA B C 1
ATOM 1495 O O . ALA B 1 12 ? 23.719 2.092 -2.055 1 98.31 12 ALA B O 1
ATOM 1496 N N . TYR B 1 13 ? 22.016 2.027 -3.457 1 98.25 13 TYR B N 1
ATOM 1497 C CA . TYR B 1 13 ? 21.859 0.578 -3.408 1 98.25 13 TYR B CA 1
ATOM 1498 C C . TYR B 1 13 ? 21.062 0.076 -4.602 1 98.25 13 TYR B C 1
ATOM 1500 O O . TYR B 1 13 ? 20.125 0.742 -5.051 1 98.25 13 TYR B O 1
ATOM 1508 N N . GLU B 1 14 ? 21.422 -1.107 -5.145 1 97.38 14 GLU B N 1
ATOM 1509 C CA . GLU B 1 14 ? 20.625 -1.732 -6.195 1 97.38 14 GLU B CA 1
ATOM 1510 C C . GLU B 1 14 ? 20.719 -3.254 -6.129 1 97.38 14 GLU B C 1
ATOM 1512 O O . GLU B 1 14 ? 21.734 -3.799 -5.695 1 97.38 14 GLU B O 1
ATOM 1517 N N . ASN B 1 15 ? 19.766 -3.916 -6.418 1 96.69 15 ASN B N 1
ATOM 1518 C CA . ASN B 1 15 ? 19.672 -5.348 -6.691 1 96.69 15 ASN B CA 1
ATOM 1519 C C . ASN B 1 15 ? 18.703 -5.641 -7.836 1 96.69 15 ASN B C 1
ATOM 1521 O O . ASN B 1 15 ? 18.219 -4.723 -8.5 1 96.69 15 ASN B O 1
ATOM 1525 N N . PRO B 1 16 ? 18.469 -6.855 -8.172 1 94.5 16 PRO B N 1
ATOM 1526 C CA . PRO B 1 16 ? 17.656 -7.137 -9.359 1 94.5 16 PRO B CA 1
ATOM 1527 C C . PRO B 1 16 ? 16.234 -6.602 -9.234 1 94.5 16 PRO B C 1
ATOM 1529 O O . PRO B 1 16 ? 15.555 -6.402 -10.25 1 94.5 16 PRO B O 1
ATOM 1532 N N . TRP B 1 17 ? 15.758 -6.301 -8.062 1 95.56 17 TRP B N 1
ATOM 1533 C CA . TRP B 1 17 ? 14.344 -6.02 -7.852 1 95.56 17 TRP B CA 1
ATOM 1534 C C . TRP B 1 17 ? 14.125 -4.547 -7.516 1 95.56 17 TRP B C 1
ATOM 1536 O O . TRP B 1 17 ? 13.102 -3.969 -7.883 1 95.56 17 TRP B O 1
ATOM 1546 N N . ILE B 1 18 ? 15.141 -3.91 -6.812 1 97.94 18 ILE B N 1
ATOM 1547 C CA . ILE B 1 18 ? 14.93 -2.527 -6.398 1 97.94 18 ILE B CA 1
ATOM 1548 C C . ILE B 1 18 ? 16.203 -1.721 -6.621 1 97.94 18 ILE B C 1
ATOM 1550 O O . ILE B 1 18 ? 17.297 -2.289 -6.746 1 97.94 18 ILE B O 1
ATOM 1554 N N . GLN B 1 19 ? 15.984 -0.442 -6.738 1 98.38 19 GLN B N 1
ATOM 1555 C CA . GLN B 1 19 ? 17.047 0.564 -6.699 1 98.38 19 GLN B CA 1
ATOM 1556 C C . GLN B 1 19 ? 16.75 1.624 -5.637 1 98.38 19 GLN B C 1
ATOM 1558 O O . GLN B 1 19 ? 15.602 2.057 -5.484 1 98.38 19 GLN B O 1
ATOM 1563 N N . VAL B 1 20 ? 17.719 2.008 -4.852 1 98.69 20 VAL B N 1
ATOM 1564 C CA . VAL B 1 20 ? 17.609 3.086 -3.873 1 98.69 20 VAL B CA 1
ATOM 1565 C C . VAL B 1 20 ? 18.531 4.238 -4.266 1 98.69 20 VAL B C 1
ATOM 1567 O O . VAL B 1 20 ? 19.75 4.059 -4.391 1 98.69 20 VAL B O 1
ATOM 1570 N N . ASP B 1 21 ? 17.984 5.395 -4.492 1 98.69 21 ASP B N 1
ATOM 1571 C CA . ASP B 1 21 ? 18.75 6.609 -4.762 1 98.69 21 ASP B CA 1
ATOM 1572 C C . ASP B 1 21 ? 18.703 7.562 -3.568 1 98.69 21 ASP B C 1
ATOM 1574 O O . ASP B 1 21 ? 17.656 7.738 -2.945 1 98.69 21 ASP B O 1
ATOM 1578 N N . GLU B 1 22 ? 19.766 8.102 -3.225 1 98.56 22 GLU B N 1
ATOM 1579 C CA . GLU B 1 22 ? 19.766 9.258 -2.33 1 98.56 22 GLU B CA 1
ATOM 1580 C C . GLU B 1 22 ? 19.891 10.562 -3.113 1 98.56 22 GLU B C 1
ATOM 1582 O O . GLU B 1 22 ? 20.875 10.797 -3.801 1 98.56 22 GLU B O 1
ATOM 1587 N N . ASP B 1 23 ? 18.922 11.336 -3 1 98.38 23 ASP B N 1
ATOM 1588 C CA . ASP B 1 23 ? 18.859 12.625 -3.693 1 98.38 23 ASP B CA 1
ATOM 1589 C C . ASP B 1 23 ? 19.047 13.781 -2.719 1 98.38 23 ASP B C 1
ATOM 1591 O O . ASP B 1 23 ? 18.594 13.719 -1.574 1 98.38 23 ASP B O 1
ATOM 1595 N N . ARG B 1 24 ? 19.75 14.781 -3.135 1 98.25 24 ARG B N 1
ATOM 1596 C CA . ARG B 1 24 ? 19.672 16.094 -2.49 1 98.25 24 ARG B CA 1
ATOM 1597 C C . ARG B 1 24 ? 18.469 16.891 -3.004 1 98.25 24 ARG B C 1
ATOM 1599 O O . ARG B 1 24 ? 18.25 16.953 -4.215 1 98.25 24 ARG B O 1
ATOM 1606 N N . VAL B 1 25 ? 17.719 17.406 -2.078 1 97.12 25 VAL B N 1
ATOM 1607 C CA . VAL B 1 25 ? 16.484 18.062 -2.504 1 97.12 25 VAL B CA 1
ATOM 1608 C C . VAL B 1 25 ? 16.312 19.391 -1.764 1 97.12 25 VAL B C 1
ATOM 1610 O O . VAL B 1 25 ? 16.938 19.609 -0.722 1 97.12 25 VAL B O 1
ATOM 1613 N N . VAL B 1 26 ? 15.562 20.281 -2.383 1 95.75 26 VAL B N 1
ATOM 1614 C CA . VAL B 1 26 ? 14.906 21.375 -1.671 1 95.75 26 VAL B CA 1
ATOM 1615 C C . VAL B 1 26 ? 13.453 21.016 -1.397 1 95.75 26 VAL B C 1
ATOM 1617 O O . VAL B 1 26 ? 12.711 20.672 -2.318 1 95.75 26 VAL B O 1
ATOM 1620 N N . ARG B 1 27 ? 13.102 21.062 -0.157 1 92 27 ARG B N 1
ATOM 1621 C CA . ARG B 1 27 ? 11.734 20.734 0.247 1 92 27 ARG B CA 1
ATOM 1622 C C . ARG B 1 27 ? 10.773 21.859 -0.115 1 92 27 ARG B C 1
ATOM 1624 O O . ARG B 1 27 ? 11.203 22.969 -0.449 1 92 27 ARG B O 1
ATOM 1631 N N . PRO B 1 28 ? 9.531 21.562 -0.086 1 87.44 28 PRO B N 1
ATOM 1632 C CA . PRO B 1 28 ? 8.555 22.609 -0.426 1 87.44 28 PRO B CA 1
ATOM 1633 C C . PRO B 1 28 ? 8.68 23.844 0.464 1 87.44 28 PRO B C 1
ATOM 1635 O O . PRO B 1 28 ? 8.352 24.953 0.035 1 87.44 28 PRO B O 1
ATOM 1638 N N . ASP B 1 29 ? 9.188 23.672 1.632 1 85.06 29 ASP B N 1
ATOM 1639 C CA . ASP B 1 29 ? 9.312 24.797 2.545 1 85.06 29 ASP B CA 1
ATOM 1640 C C . ASP B 1 29 ? 10.609 25.562 2.293 1 85.06 29 ASP B C 1
ATOM 1642 O O . ASP B 1 29 ? 10.922 26.516 3.008 1 85.06 29 ASP B O 1
ATOM 1646 N N . GLY B 1 30 ? 11.367 25.094 1.381 1 90.25 30 GLY B N 1
ATOM 1647 C CA . GLY B 1 30 ? 12.57 25.797 0.978 1 90.25 30 GLY B CA 1
ATOM 1648 C C . GLY B 1 30 ? 13.836 25.25 1.611 1 90.25 30 GLY B C 1
ATOM 1649 O O . GLY B 1 30 ? 14.938 25.641 1.241 1 90.25 30 GLY B O 1
ATOM 1650 N N . THR B 1 31 ? 13.672 24.359 2.527 1 93.25 31 THR B N 1
ATOM 1651 C CA . THR B 1 31 ? 14.852 23.828 3.203 1 93.25 31 THR B CA 1
ATOM 1652 C C . THR B 1 31 ? 15.484 22.703 2.383 1 93.25 31 THR B C 1
ATOM 1654 O O . THR B 1 31 ? 14.781 21.969 1.688 1 93.25 31 THR B O 1
ATOM 1657 N N . GLU B 1 32 ? 16.812 22.688 2.557 1 95.44 32 GLU B N 1
ATOM 1658 C CA . GLU B 1 32 ? 17.531 21.625 1.862 1 95.44 32 GLU B CA 1
ATOM 1659 C C . GLU B 1 32 ? 17.594 20.359 2.707 1 95.44 32 GLU B C 1
ATOM 1661 O O . GLU B 1 32 ? 17.516 20.422 3.934 1 95.44 32 GLU B O 1
ATOM 1666 N N . GLY B 1 33 ? 17.75 19.219 2.035 1 96 33 GLY B N 1
ATOM 1667 C CA . GLY B 1 33 ? 17.906 17.938 2.693 1 96 33 GLY B CA 1
ATOM 1668 C C . GLY B 1 33 ? 18.156 16.797 1.722 1 96 33 GLY B C 1
ATOM 1669 O O . GLY B 1 33 ? 18.625 17.016 0.607 1 96 33 GLY B O 1
ATOM 1670 N N . ILE B 1 34 ? 18 15.617 2.24 1 97.31 34 ILE B N 1
ATOM 1671 C CA . ILE B 1 34 ? 18.156 14.43 1.401 1 97.31 34 ILE B CA 1
ATOM 1672 C C . ILE B 1 34 ? 16.828 13.688 1.312 1 97.31 34 ILE B C 1
ATOM 1674 O O . ILE B 1 34 ? 15.93 13.891 2.139 1 97.31 34 ILE B O 1
ATOM 1678 N N . TYR B 1 35 ? 16.688 13.008 0.27 1 97.44 35 TYR B N 1
ATOM 1679 C CA . TYR B 1 35 ? 15.562 12.102 0.066 1 97.44 35 TYR B CA 1
ATOM 1680 C C . TYR B 1 35 ? 16.031 10.742 -0.427 1 97.44 35 TYR B C 1
ATOM 1682 O O . TYR B 1 35 ? 16.75 10.648 -1.428 1 97.44 35 TYR B O 1
ATOM 1690 N N . GLY B 1 36 ? 15.695 9.711 0.333 1 97.75 36 GLY B N 1
ATOM 1691 C CA . GLY B 1 36 ? 15.906 8.359 -0.163 1 97.75 36 GLY B CA 1
ATOM 1692 C C . GLY B 1 36 ? 14.719 7.824 -0.952 1 97.75 36 GLY B C 1
ATOM 1693 O O . GLY B 1 36 ? 13.609 7.738 -0.43 1 97.75 36 GLY B O 1
ATOM 1694 N N . VAL B 1 37 ? 14.961 7.504 -2.242 1 98.38 37 VAL B N 1
ATOM 1695 C CA . VAL B 1 37 ? 13.891 7.035 -3.119 1 98.38 37 VAL B CA 1
ATOM 1696 C C . VAL B 1 37 ? 14.102 5.559 -3.445 1 98.38 37 VAL B C 1
ATOM 1698 O O . VAL B 1 37 ? 15.125 5.184 -4.02 1 98.38 37 VAL B O 1
ATOM 1701 N N . VAL B 1 38 ? 13.164 4.742 -3.053 1 98.75 38 VAL B N 1
ATOM 1702 C CA . VAL B 1 38 ? 13.172 3.33 -3.416 1 98.75 38 VAL B CA 1
ATOM 1703 C C . VAL B 1 38 ? 12.336 3.117 -4.68 1 98.75 38 VAL B C 1
ATOM 1705 O O . VAL B 1 38 ? 11.148 3.443 -4.707 1 98.75 38 VAL B O 1
ATOM 1708 N N . THR B 1 39 ? 12.938 2.602 -5.691 1 98.56 39 THR B N 1
ATOM 1709 C CA . THR B 1 39 ? 12.234 2.314 -6.938 1 98.56 39 THR B CA 1
ATOM 1710 C C . THR B 1 39 ? 12.133 0.809 -7.168 1 98.56 39 THR B C 1
ATOM 1712 O O . THR B 1 39 ? 13.148 0.106 -7.176 1 98.56 39 THR B O 1
ATOM 1715 N N . VAL B 1 40 ? 10.93 0.312 -7.266 1 98.25 40 VAL B N 1
ATOM 1716 C CA . VAL B 1 40 ? 10.719 -1.058 -7.727 1 98.25 40 VAL B CA 1
ATOM 1717 C C . VAL B 1 40 ? 10.859 -1.119 -9.25 1 98.25 40 VAL B C 1
ATOM 1719 O O . VAL B 1 40 ? 10.18 -0.383 -9.969 1 98.25 40 VAL B O 1
ATOM 1722 N N . ARG B 1 41 ? 11.664 -1.985 -9.711 1 96.38 41 ARG B N 1
ATOM 1723 C CA . ARG B 1 41 ? 12.117 -1.94 -11.102 1 96.38 41 ARG B CA 1
ATOM 1724 C C . ARG B 1 41 ? 10.961 -2.203 -12.055 1 96.38 41 ARG B C 1
ATOM 1726 O O . ARG B 1 41 ? 10.891 -1.607 -13.133 1 96.38 41 ARG B O 1
ATOM 1733 N N . HIS B 1 42 ? 10.117 -3.104 -11.727 1 96.56 42 HIS B N 1
ATOM 1734 C CA . HIS B 1 42 ? 8.969 -3.441 -12.562 1 96.56 42 HIS B CA 1
ATOM 1735 C C . HIS B 1 42 ? 7.672 -3.369 -11.773 1 96.56 42 HIS B C 1
ATOM 1737 O O . HIS B 1 42 ? 7.645 -3.709 -10.586 1 96.56 42 HIS B O 1
ATOM 1743 N N . PRO B 1 43 ? 6.574 -2.924 -12.461 1 97.94 43 PRO B N 1
ATOM 1744 C CA . PRO B 1 43 ? 5.289 -2.906 -11.75 1 97.94 43 PRO B CA 1
ATOM 1745 C C . PRO B 1 43 ? 4.855 -4.293 -11.281 1 97.94 43 PRO B C 1
ATOM 1747 O O . PRO B 1 43 ? 5.254 -5.301 -11.867 1 97.94 43 PRO B O 1
ATOM 1750 N N . ALA B 1 44 ? 4.152 -4.285 -10.219 1 98.56 44 ALA B N 1
ATOM 1751 C CA . ALA B 1 44 ? 3.535 -5.523 -9.758 1 98.56 44 ALA B CA 1
ATOM 1752 C C . ALA B 1 44 ? 2.094 -5.637 -10.242 1 98.56 44 ALA B C 1
ATOM 1754 O O . ALA B 1 44 ? 1.498 -4.645 -10.664 1 98.56 44 ALA B O 1
ATOM 1755 N N . VAL B 1 45 ? 1.6 -6.832 -10.266 1 98.88 45 VAL B N 1
ATOM 1756 C CA . VAL B 1 45 ? 0.212 -7.094 -10.633 1 98.88 45 VAL B CA 1
ATOM 1757 C C . VAL B 1 45 ? -0.491 -7.844 -9.5 1 98.88 45 VAL B C 1
ATOM 1759 O O . VAL B 1 45 ? 0.115 -8.688 -8.836 1 98.88 45 VAL B O 1
ATOM 1762 N N . PHE B 1 46 ? -1.714 -7.535 -9.273 1 98.94 46 PHE B N 1
ATOM 1763 C CA . PHE B 1 46 ? -2.578 -8.164 -8.281 1 98.94 46 PHE B CA 1
ATOM 1764 C C . PHE B 1 46 ? -3.857 -8.68 -8.93 1 98.94 46 PHE B C 1
ATOM 1766 O O . PHE B 1 46 ? -4.473 -7.984 -9.742 1 98.94 46 PHE B O 1
ATOM 1773 N N . VAL B 1 47 ? -4.25 -9.859 -8.602 1 98.94 47 VAL B N 1
ATOM 1774 C CA . VAL B 1 47 ? -5.387 -10.492 -9.258 1 98.94 47 VAL B CA 1
ATOM 1775 C C . VAL B 1 47 ? -6.445 -10.867 -8.219 1 98.94 47 VAL B C 1
ATOM 1777 O O . VAL B 1 47 ? -6.199 -11.695 -7.34 1 98.94 47 VAL B O 1
ATOM 1780 N N . VAL B 1 48 ? -7.559 -10.211 -8.289 1 98.94 48 VAL B N 1
ATOM 1781 C CA . VAL B 1 48 ? -8.727 -10.672 -7.547 1 98.94 48 VAL B CA 1
ATOM 1782 C C . VAL B 1 48 ? -9.531 -11.648 -8.406 1 98.94 48 VAL B C 1
ATOM 1784 O O . VAL B 1 48 ? -10.352 -11.234 -9.227 1 98.94 48 VAL B O 1
ATOM 1787 N N . ALA B 1 49 ? -9.273 -12.938 -8.211 1 98.94 49 ALA B N 1
ATOM 1788 C CA . ALA B 1 49 ? -9.93 -13.992 -8.977 1 98.94 49 ALA B CA 1
ATOM 1789 C C . ALA B 1 49 ? -11.195 -14.477 -8.273 1 98.94 49 ALA B C 1
ATOM 1791 O O . ALA B 1 49 ? -11.148 -14.898 -7.113 1 98.94 49 ALA B O 1
ATOM 1792 N N . VAL B 1 50 ? -12.289 -14.43 -8.961 1 98.81 50 VAL B N 1
ATOM 1793 C CA . VAL B 1 50 ? -13.594 -14.734 -8.383 1 98.81 50 VAL B CA 1
ATOM 1794 C C . VAL B 1 50 ? -14.242 -15.883 -9.148 1 98.81 50 VAL B C 1
ATOM 1796 O O . VAL B 1 50 ? -14.344 -15.844 -10.375 1 98.81 50 VAL B O 1
ATOM 1799 N N . ASN B 1 51 ? -14.656 -16.906 -8.414 1 98.31 51 ASN B N 1
ATOM 1800 C CA . ASN B 1 51 ? -15.312 -18.031 -9.094 1 98.31 51 ASN B CA 1
ATOM 1801 C C . ASN B 1 51 ? -16.812 -17.797 -9.242 1 98.31 51 ASN B C 1
ATOM 1803 O O . ASN B 1 51 ? -17.312 -16.719 -8.898 1 98.31 51 ASN B O 1
ATOM 1807 N N . ASP B 1 52 ? -17.531 -18.797 -9.734 1 97.44 52 ASP B N 1
ATOM 1808 C CA . ASP B 1 52 ? -18.938 -18.641 -10.094 1 97.44 52 ASP B CA 1
ATOM 1809 C C . ASP B 1 52 ? -19.812 -18.5 -8.844 1 97.44 52 ASP B C 1
ATOM 1811 O O . ASP B 1 52 ? -20.938 -17.984 -8.922 1 97.44 52 ASP B O 1
ATOM 1815 N N . ASP B 1 53 ? -19.359 -18.953 -7.695 1 97.5 53 ASP B N 1
ATOM 1816 C CA . ASP B 1 53 ? -20.094 -18.859 -6.441 1 97.5 53 ASP B CA 1
ATOM 1817 C C . ASP B 1 53 ? -19.812 -17.531 -5.734 1 97.5 53 ASP B C 1
ATOM 1819 O O . ASP B 1 53 ? -20.281 -17.312 -4.621 1 97.5 53 ASP B O 1
ATOM 1823 N N . GLY B 1 54 ? -18.984 -16.703 -6.348 1 97.31 54 GLY B N 1
ATOM 1824 C CA . GLY B 1 54 ? -18.656 -15.406 -5.773 1 97.31 54 GLY B CA 1
ATOM 1825 C C . GLY B 1 54 ? -17.547 -15.469 -4.746 1 97.31 54 GLY B C 1
ATOM 1826 O O . GLY B 1 54 ? -17.344 -14.516 -3.986 1 97.31 54 GLY B O 1
ATOM 1827 N N . GLU B 1 55 ? -16.875 -16.594 -4.656 1 98.56 55 GLU B N 1
ATOM 1828 C CA . GLU B 1 55 ? -15.766 -16.734 -3.729 1 98.56 55 GLU B CA 1
ATOM 1829 C C . GLU B 1 55 ? -14.477 -16.188 -4.324 1 98.56 55 GLU B C 1
ATOM 1831 O O . GLU B 1 55 ? -14.266 -16.266 -5.535 1 98.56 55 GLU B O 1
ATOM 1836 N N . VAL B 1 56 ? -13.633 -15.641 -3.502 1 98.88 56 VAL B N 1
ATOM 1837 C CA . VAL B 1 56 ? -12.367 -15.039 -3.91 1 98.88 56 VAL B CA 1
ATOM 1838 C C . VAL B 1 56 ? -11.227 -16.031 -3.691 1 98.88 56 VAL B C 1
ATOM 1840 O O . VAL B 1 56 ? -11.148 -16.672 -2.639 1 98.88 56 VAL B O 1
ATOM 1843 N N . LEU B 1 57 ? -10.383 -16.219 -4.648 1 98.69 57 LEU B N 1
ATOM 1844 C CA . LEU B 1 57 ? -9.227 -17.094 -4.543 1 98.69 57 LEU B CA 1
ATOM 1845 C C . LEU B 1 57 ? -8.102 -16.422 -3.752 1 98.69 57 LEU B C 1
ATOM 1847 O O . LEU B 1 57 ? -7.57 -15.398 -4.176 1 98.69 57 LEU B O 1
ATOM 1851 N N . MET B 1 58 ? -7.793 -16.984 -2.557 1 98.5 58 MET B N 1
ATOM 1852 C CA . MET B 1 58 ? -6.766 -16.469 -1.661 1 98.5 58 MET B CA 1
ATOM 1853 C C . MET B 1 58 ? -5.574 -17.422 -1.585 1 98.5 58 MET B C 1
ATOM 1855 O O . MET B 1 58 ? -5.727 -18.625 -1.74 1 98.5 58 MET B O 1
ATOM 1859 N N . VAL B 1 59 ? -4.387 -16.859 -1.383 1 97.62 59 VAL B N 1
ATOM 1860 C CA . VAL B 1 59 ? -3.176 -17.641 -1.177 1 97.62 59 VAL B CA 1
ATOM 1861 C C . VAL B 1 59 ? -2.535 -17.266 0.158 1 97.62 59 VAL B C 1
ATOM 1863 O O . VAL B 1 59 ? -2.617 -16.109 0.59 1 97.62 59 VAL B O 1
ATOM 1866 N N . CYS B 1 60 ? -1.966 -18.156 0.853 1 96.06 60 CYS B N 1
ATOM 1867 C CA . CYS B 1 60 ? -1.149 -17.906 2.035 1 96.06 60 CYS B CA 1
ATOM 1868 C C . CYS B 1 60 ? 0.335 -17.938 1.69 1 96.06 60 CYS B C 1
ATOM 1870 O O . CYS B 1 60 ? 0.858 -18.984 1.28 1 96.06 60 CYS B O 1
ATOM 1872 N N . VAL B 1 61 ? 0.972 -16.875 1.814 1 93.94 61 VAL B N 1
ATOM 1873 C CA . VAL B 1 61 ? 2.355 -16.719 1.38 1 93.94 61 VAL B CA 1
ATOM 1874 C C . VAL B 1 61 ? 3.25 -16.469 2.592 1 93.94 61 VAL B C 1
ATOM 1876 O O . VAL B 1 61 ? 2.938 -15.641 3.445 1 93.94 61 VAL B O 1
ATOM 1879 N N . ASP B 1 62 ? 4.328 -17.234 2.691 1 92.81 62 ASP B N 1
ATOM 1880 C CA . ASP B 1 62 ? 5.363 -16.938 3.674 1 92.81 62 ASP B CA 1
ATOM 1881 C C . ASP B 1 62 ? 6.316 -15.867 3.158 1 92.81 62 ASP B C 1
ATOM 1883 O O . ASP B 1 62 ? 7.203 -16.156 2.348 1 92.81 62 ASP B O 1
ATOM 1887 N N . ARG B 1 63 ? 6.191 -14.711 3.615 1 92.69 63 ARG B N 1
ATOM 1888 C CA . ARG B 1 63 ? 7.027 -13.594 3.188 1 92.69 63 ARG B CA 1
ATOM 1889 C C . ARG B 1 63 ? 8.273 -13.469 4.062 1 92.69 63 ARG B C 1
ATOM 1891 O O . ARG B 1 63 ? 8.18 -13.539 5.289 1 92.69 63 ARG B O 1
ATOM 1898 N N . TYR B 1 64 ? 9.406 -13.25 3.463 1 95.06 64 TYR B N 1
ATOM 1899 C CA . TYR B 1 64 ? 10.656 -13.062 4.195 1 95.06 64 TYR B CA 1
ATOM 1900 C C . TYR B 1 64 ? 10.578 -11.852 5.109 1 95.06 64 TYR B C 1
ATOM 1902 O O . TYR B 1 64 ? 11.125 -11.859 6.215 1 95.06 64 TYR B O 1
ATOM 1910 N N . THR B 1 65 ? 9.859 -10.859 4.734 1 96.62 65 THR B N 1
ATOM 1911 C CA . THR B 1 65 ? 9.82 -9.57 5.414 1 96.62 65 THR B CA 1
ATOM 1912 C C . THR B 1 65 ? 8.781 -9.586 6.539 1 96.62 65 THR B C 1
ATOM 1914 O O . THR B 1 65 ? 9.023 -9.031 7.613 1 96.62 65 THR B O 1
ATOM 1917 N N . THR B 1 66 ? 7.637 -10.195 6.312 1 95.81 66 THR B N 1
ATOM 1918 C CA . THR B 1 66 ? 6.512 -9.977 7.211 1 95.81 66 THR B CA 1
ATOM 1919 C C . THR B 1 66 ? 5.988 -11.305 7.762 1 95.81 66 THR B C 1
ATOM 1921 O O . THR B 1 66 ? 5.137 -11.32 8.648 1 95.81 66 THR B O 1
ATOM 1924 N N . GLY B 1 67 ? 6.477 -12.398 7.285 1 94.06 67 GLY B N 1
ATOM 1925 C CA . GLY B 1 67 ? 5.965 -13.703 7.691 1 94.06 67 GLY B CA 1
ATOM 1926 C C . GLY B 1 67 ? 4.734 -14.133 6.914 1 94.06 67 GLY B C 1
ATOM 1927 O O . GLY B 1 67 ? 4.492 -13.641 5.809 1 94.06 67 GLY B O 1
ATOM 1928 N N . ALA B 1 68 ? 4.008 -15.109 7.48 1 93.69 68 ALA B N 1
ATOM 1929 C CA . ALA B 1 68 ? 2.84 -15.656 6.801 1 93.69 68 ALA B CA 1
ATOM 1930 C C . ALA B 1 68 ? 1.773 -14.586 6.594 1 93.69 68 ALA B C 1
ATOM 1932 O O . ALA B 1 68 ? 1.491 -13.797 7.504 1 93.69 68 ALA B O 1
ATOM 1933 N N . SER B 1 69 ? 1.188 -14.594 5.445 1 94.5 69 SER B N 1
ATOM 1934 C CA . SER B 1 69 ? 0.211 -13.586 5.059 1 94.5 69 SER B CA 1
ATOM 1935 C C . SER B 1 69 ? -0.815 -14.148 4.082 1 94.5 69 SER B C 1
ATOM 1937 O O . SER B 1 69 ? -0.457 -14.844 3.133 1 94.5 69 SER B O 1
ATOM 1939 N N . TRP B 1 70 ? -2.098 -13.938 4.371 1 97.56 70 TRP B N 1
ATOM 1940 C CA . TRP B 1 70 ? -3.125 -14.195 3.365 1 97.56 70 TRP B CA 1
ATOM 1941 C C . TRP B 1 70 ? -3.234 -13.039 2.383 1 97.56 70 TRP B C 1
ATOM 1943 O O . TRP B 1 70 ? -3.354 -11.883 2.791 1 97.56 70 TRP B O 1
ATOM 1953 N N . GLU B 1 71 ? -3.156 -13.352 1.104 1 98.56 71 GLU B N 1
ATOM 1954 C CA . GLU B 1 71 ? -3.109 -12.344 0.047 1 98.56 71 GLU B CA 1
ATOM 1955 C C . GLU B 1 71 ? -3.889 -12.797 -1.183 1 98.56 71 GLU B C 1
ATOM 1957 O O . GLU B 1 71 ? -4.211 -13.984 -1.317 1 98.56 71 GLU B O 1
ATOM 1962 N N . VAL B 1 72 ? -4.262 -11.836 -2.061 1 98.81 72 VAL B N 1
ATOM 1963 C CA . VAL B 1 72 ? -4.66 -12.219 -3.412 1 98.81 72 VAL B CA 1
ATOM 1964 C C . VAL B 1 72 ? -3.424 -12.586 -4.23 1 98.81 72 VAL B C 1
ATOM 1966 O O . VAL B 1 72 ? -2.316 -12.133 -3.93 1 98.81 72 VAL B O 1
ATOM 1969 N N . PRO B 1 73 ? -3.561 -13.484 -5.215 1 98.25 73 PRO B N 1
ATOM 1970 C CA . PRO B 1 73 ? -2.414 -13.75 -6.086 1 98.25 73 PRO B CA 1
ATOM 1971 C C . PRO B 1 73 ? -1.795 -12.477 -6.656 1 98.25 73 PRO B C 1
ATOM 1973 O O . PRO B 1 73 ? -2.518 -11.562 -7.059 1 98.25 73 PRO B O 1
ATOM 1976 N N . ALA B 1 74 ? -0.544 -12.453 -6.66 1 98.12 74 ALA B N 1
ATOM 1977 C CA . ALA B 1 74 ? 0.159 -11.25 -7.098 1 98.12 74 ALA B CA 1
ATOM 1978 C C . ALA B 1 74 ? 1.616 -11.562 -7.43 1 98.12 74 ALA B C 1
ATOM 1980 O O . ALA B 1 74 ? 2.121 -12.633 -7.098 1 98.12 74 ALA B O 1
ATOM 1981 N N . GLY B 1 75 ? 2.318 -10.609 -8.062 1 97.06 75 GLY B N 1
ATOM 1982 C CA . GLY B 1 75 ? 3.74 -10.742 -8.344 1 97.06 75 GLY B CA 1
ATOM 1983 C C . GLY B 1 75 ? 4.273 -9.664 -9.266 1 97.06 75 GLY B C 1
ATOM 1984 O O . GLY B 1 75 ? 3.516 -8.82 -9.742 1 97.06 75 GLY B O 1
ATOM 1985 N N . GLY B 1 76 ? 5.531 -9.703 -9.422 1 96.94 76 GLY B N 1
ATOM 1986 C CA . GLY B 1 76 ? 6.156 -8.766 -10.336 1 96.94 76 GLY B CA 1
ATOM 1987 C C . GLY B 1 76 ? 5.848 -9.055 -11.797 1 96.94 76 GLY B C 1
ATOM 1988 O O . GLY B 1 76 ? 5.734 -10.219 -12.195 1 96.94 76 GLY B O 1
ATOM 1989 N N . SER B 1 77 ? 5.789 -7.949 -12.594 1 97.75 77 SER B N 1
ATOM 1990 C CA . SER B 1 77 ? 5.57 -8.133 -14.023 1 97.75 77 SER B CA 1
ATOM 1991 C C . SER B 1 77 ? 6.824 -8.656 -14.711 1 97.75 77 SER B C 1
ATOM 1993 O O . SER B 1 77 ? 6.742 -9.273 -15.773 1 97.75 77 SER B O 1
ATOM 1995 N N . ASP B 1 78 ? 8.016 -8.305 -14.133 1 95 78 ASP B N 1
ATOM 1996 C CA . ASP B 1 78 ? 9.297 -8.727 -14.688 1 95 78 ASP B CA 1
ATOM 1997 C C . ASP B 1 78 ? 9.453 -8.266 -16.125 1 95 78 ASP B C 1
ATOM 1999 O O . ASP B 1 78 ? 9.93 -9.023 -16.984 1 95 78 ASP B O 1
ATOM 2003 N N . GLY B 1 79 ? 8.836 -7.137 -16.391 1 95.62 79 GLY B N 1
ATOM 2004 C CA . GLY B 1 79 ? 8.977 -6.539 -17.703 1 95.62 79 GLY B CA 1
ATOM 2005 C C . GLY B 1 79 ? 7.887 -6.961 -18.672 1 95.62 79 GLY B C 1
ATOM 2006 O O . GLY B 1 79 ? 7.809 -6.445 -19.797 1 95.62 79 GLY B O 1
ATOM 2007 N N . GLN B 1 80 ? 7.082 -7.848 -18.328 1 97.06 80 GLN B N 1
ATOM 2008 C CA . GLN B 1 80 ? 5.969 -8.273 -19.172 1 97.06 80 GLN B CA 1
ATOM 2009 C C . GLN B 1 80 ? 4.828 -7.266 -19.125 1 97.06 80 GLN B C 1
ATOM 2011 O O . GLN B 1 80 ? 4.754 -6.445 -18.219 1 97.06 80 GLN B O 1
ATOM 2016 N N . ASN B 1 81 ? 4.008 -7.461 -20.203 1 97.62 81 ASN B N 1
ATOM 2017 C CA . ASN B 1 81 ? 2.713 -6.789 -20.125 1 97.62 81 ASN B CA 1
ATOM 2018 C C . ASN B 1 81 ? 1.952 -7.172 -18.859 1 97.62 81 ASN B C 1
ATOM 2020 O O . ASN B 1 81 ? 1.962 -8.336 -18.453 1 97.62 81 ASN B O 1
ATOM 2024 N N . PRO B 1 82 ? 1.351 -6.164 -18.25 1 98.31 82 PRO B N 1
ATOM 2025 C CA . PRO B 1 82 ? 0.703 -6.434 -16.969 1 98.31 82 PRO B CA 1
ATOM 2026 C C . PRO B 1 82 ? -0.307 -7.578 -17.047 1 98.31 82 PRO B C 1
ATOM 2028 O O . PRO B 1 82 ? -0.379 -8.406 -16.125 1 98.31 82 PRO B O 1
ATOM 2031 N N . LEU B 1 83 ? -1.115 -7.598 -18.078 1 98.81 83 LEU B N 1
ATOM 2032 C CA . LEU B 1 83 ? -2.102 -8.664 -18.188 1 98.81 83 LEU B CA 1
ATOM 2033 C C . LEU B 1 83 ? -1.421 -10.023 -18.297 1 98.81 83 LEU B C 1
ATOM 2035 O O . LEU B 1 83 ? -1.832 -10.984 -17.641 1 98.81 83 LEU B O 1
ATOM 2039 N N . GLU B 1 84 ? -0.395 -10.141 -19.109 1 98.62 84 GLU B N 1
ATOM 2040 C CA . GLU B 1 84 ? 0.361 -11.383 -19.234 1 98.62 84 GLU B CA 1
ATOM 2041 C C . GLU B 1 84 ? 0.97 -11.797 -17.906 1 98.62 84 GLU B C 1
ATOM 2043 O O . GLU B 1 84 ? 0.943 -12.977 -17.531 1 98.62 84 GLU B O 1
ATOM 2048 N N . ALA B 1 85 ? 1.536 -10.852 -17.203 1 98.62 85 ALA B N 1
ATOM 2049 C CA . ALA B 1 85 ? 2.109 -11.117 -15.883 1 98.62 85 ALA B CA 1
ATOM 2050 C C . ALA B 1 85 ? 1.043 -11.602 -14.914 1 98.62 85 ALA B C 1
ATOM 2052 O O . ALA B 1 85 ? 1.272 -12.555 -14.156 1 98.62 85 ALA B O 1
ATOM 2053 N N . ALA B 1 86 ? -0.134 -10.953 -14.953 1 98.81 86 ALA B N 1
ATOM 2054 C CA . ALA B 1 86 ? -1.235 -11.344 -14.078 1 98.81 86 ALA B CA 1
ATOM 2055 C C . ALA B 1 86 ? -1.658 -12.789 -14.336 1 98.81 86 ALA B C 1
ATOM 2057 O O . ALA B 1 86 ? -1.84 -13.562 -13.398 1 98.81 86 ALA B O 1
ATOM 2058 N N . GLN B 1 87 ? -1.771 -13.102 -15.609 1 98.62 87 GLN B N 1
ATOM 2059 C CA . GLN B 1 87 ? -2.143 -14.453 -16 1 98.62 87 GLN B CA 1
ATOM 2060 C C . GLN B 1 87 ? -1.096 -15.469 -15.539 1 98.62 87 GLN B C 1
ATOM 2062 O O . GLN B 1 87 ? -1.438 -16.516 -15 1 98.62 87 GLN B O 1
ATOM 2067 N N . ARG B 1 88 ? 0.125 -15.148 -15.734 1 97.44 88 ARG B N 1
ATOM 2068 C CA . ARG B 1 88 ? 1.226 -16.016 -15.32 1 97.44 88 ARG B CA 1
ATOM 2069 C C . ARG B 1 88 ? 1.225 -16.219 -13.812 1 97.44 88 ARG B C 1
ATOM 2071 O O . ARG B 1 88 ? 1.304 -17.359 -13.336 1 97.44 88 ARG B O 1
ATOM 2078 N N . GLU B 1 89 ? 1.116 -15.141 -13.008 1 97.38 89 GLU B N 1
ATOM 2079 C CA . GLU B 1 89 ? 1.151 -15.219 -11.547 1 97.38 89 GLU B CA 1
ATOM 2080 C C . GLU B 1 89 ? -0.018 -16.047 -11.016 1 97.38 89 GLU B C 1
ATOM 2082 O O . GLU B 1 89 ? 0.144 -16.812 -10.07 1 97.38 89 GLU B O 1
ATOM 2087 N N . LEU B 1 90 ? -1.246 -15.805 -11.586 1 97.81 90 LEU B N 1
ATOM 2088 C CA . LEU B 1 90 ? -2.402 -16.578 -11.156 1 97.81 90 LEU B CA 1
ATOM 2089 C C . LEU B 1 90 ? -2.154 -18.078 -11.344 1 97.81 90 LEU B C 1
ATOM 2091 O O . LEU B 1 90 ? -2.377 -18.859 -10.43 1 97.81 90 LEU B O 1
ATOM 2095 N N . LEU B 1 91 ? -1.649 -18.406 -12.492 1 96.38 91 LEU B N 1
ATOM 2096 C CA . LEU B 1 91 ? -1.392 -19.797 -12.805 1 96.38 91 LEU B CA 1
ATOM 2097 C C . LEU B 1 91 ? -0.303 -20.375 -11.898 1 96.38 91 LEU B C 1
ATOM 2099 O O . LEU B 1 91 ? -0.487 -21.422 -11.289 1 96.38 91 LEU B O 1
ATOM 2103 N N . GLU B 1 92 ? 0.818 -19.734 -11.789 1 93.94 92 GLU B N 1
ATOM 2104 C CA . GLU B 1 92 ? 1.967 -20.219 -11.031 1 93.94 92 GLU B CA 1
ATOM 2105 C C . GLU B 1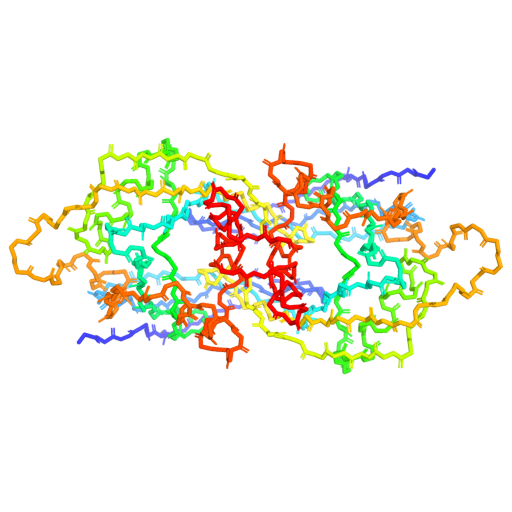 92 ? 1.613 -20.406 -9.555 1 93.94 92 GLU B C 1
ATOM 2107 O O . GLU B 1 92 ? 2.008 -21.391 -8.945 1 93.94 92 GLU B O 1
ATOM 2112 N N . GLU B 1 93 ? 0.843 -19.484 -8.992 1 94.81 93 GLU B N 1
ATOM 2113 C CA . GLU B 1 93 ? 0.614 -19.469 -7.551 1 94.81 93 GLU B CA 1
ATOM 2114 C C . GLU B 1 93 ? -0.583 -20.344 -7.18 1 94.81 93 GLU B C 1
ATOM 2116 O O . GLU B 1 93 ? -0.683 -20.828 -6.047 1 94.81 93 GLU B O 1
ATOM 2121 N N . THR B 1 94 ? -1.537 -20.531 -8.109 1 95.62 94 THR B N 1
ATOM 2122 C CA . THR B 1 94 ? -2.805 -21.109 -7.676 1 95.62 94 THR B CA 1
ATOM 2123 C C . THR B 1 94 ? -3.176 -22.312 -8.547 1 95.62 94 THR B C 1
ATOM 2125 O O . THR B 1 94 ? -4.051 -23.109 -8.188 1 95.62 94 THR B O 1
ATOM 2128 N N . GLY B 1 95 ? -2.559 -22.422 -9.711 1 94.5 95 GLY B N 1
ATOM 2129 C CA . GLY B 1 95 ? -2.91 -23.484 -10.648 1 94.5 95 GLY B CA 1
ATOM 2130 C C . GLY B 1 95 ? -4.164 -23.172 -11.445 1 94.5 95 GLY B C 1
ATOM 2131 O O . GLY B 1 95 ? -4.668 -24.031 -12.164 1 94.5 95 GLY B O 1
ATOM 2132 N N . PHE B 1 96 ? -4.719 -21.969 -11.352 1 96.75 96 PHE B N 1
ATOM 2133 C CA . PHE B 1 96 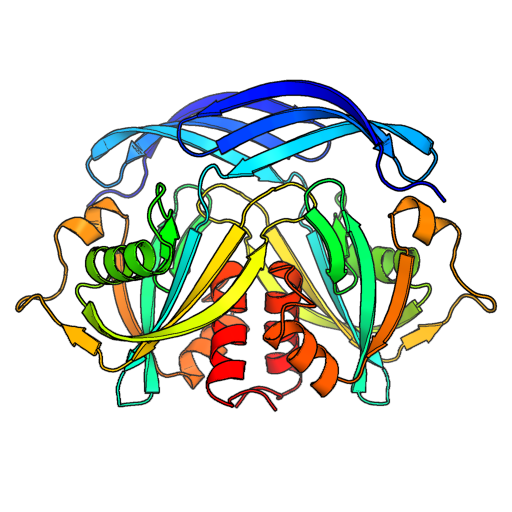? -5.949 -21.625 -12.055 1 96.75 96 PHE B CA 1
ATOM 2134 C C . PHE B 1 96 ? -5.656 -20.703 -13.234 1 96.75 96 PHE B C 1
ATOM 2136 O O . PHE B 1 96 ? -4.691 -19.938 -13.211 1 96.75 96 PHE B O 1
ATOM 2143 N N . VAL B 1 97 ? -6.441 -20.828 -14.25 1 98 97 VAL B N 1
ATOM 2144 C CA . VAL B 1 97 ? -6.531 -19.859 -15.352 1 98 97 VAL B CA 1
ATOM 2145 C C . VAL B 1 97 ? -7.918 -19.234 -15.367 1 98 97 VAL B C 1
ATOM 2147 O O . VAL B 1 97 ? -8.852 -19.734 -14.742 1 98 97 VAL B O 1
ATOM 2150 N N . ALA B 1 98 ? -8.078 -18.141 -16.031 1 98.69 98 ALA B N 1
ATOM 2151 C CA . ALA B 1 98 ? -9.367 -17.438 -16.109 1 98.69 98 ALA B CA 1
ATOM 2152 C C . ALA B 1 98 ? -9.734 -17.125 -17.547 1 98.69 98 ALA B C 1
ATOM 2154 O O . ALA B 1 98 ? -8.859 -16.891 -18.391 1 98.69 98 ALA B O 1
ATOM 2155 N N . ALA B 1 99 ? -10.969 -17.047 -17.828 1 98.56 99 ALA B N 1
ATOM 2156 C CA . ALA B 1 99 ? -11.477 -16.766 -19.172 1 98.56 99 ALA B CA 1
ATOM 2157 C C . ALA B 1 99 ? -11.648 -15.258 -19.391 1 98.56 99 ALA B C 1
ATOM 2159 O O . ALA B 1 99 ? -11.562 -14.781 -20.531 1 98.56 99 ALA B O 1
ATOM 2160 N N . GLN B 1 100 ? -11.953 -14.523 -18.422 1 98.81 100 GLN B N 1
ATOM 2161 C CA . GLN B 1 100 ? -12.211 -13.094 -18.5 1 98.81 100 GLN B CA 1
ATOM 2162 C C . GLN B 1 100 ? -11.32 -12.305 -17.547 1 98.81 100 GLN B C 1
ATOM 2164 O O . GLN B 1 100 ? -11.086 -12.734 -16.422 1 98.81 100 GLN B O 1
ATOM 2169 N N . TRP B 1 101 ? -10.82 -11.25 -18.047 1 98.88 101 TRP B N 1
ATOM 2170 C CA . TRP B 1 101 ? -9.93 -10.359 -17.312 1 98.88 101 TRP B CA 1
ATOM 2171 C C . TRP B 1 101 ? -10.359 -8.906 -17.453 1 98.88 101 TRP B C 1
ATOM 2173 O O . TRP B 1 101 ? -10.523 -8.414 -18.578 1 98.88 101 TRP B O 1
ATOM 2183 N N . ASP B 1 102 ? -10.578 -8.203 -16.375 1 98.94 102 ASP B N 1
ATOM 2184 C CA . ASP B 1 102 ? -10.875 -6.777 -16.375 1 98.94 102 ASP B CA 1
ATOM 2185 C C . ASP B 1 102 ? -9.828 -6 -15.57 1 98.94 102 ASP B C 1
ATOM 2187 O O . ASP B 1 102 ? -9.617 -6.273 -14.383 1 98.94 102 ASP B O 1
ATOM 2191 N N . TRP B 1 103 ? -9.07 -5.137 -16.203 1 98.88 103 TRP B N 1
ATOM 2192 C CA . TRP B 1 103 ? -8.242 -4.176 -15.477 1 98.88 103 TRP B CA 1
ATOM 2193 C C . TRP B 1 103 ? -9.109 -3.201 -14.695 1 98.88 103 TRP B C 1
ATOM 2195 O O . TRP B 1 103 ? -9.992 -2.549 -15.258 1 98.88 103 TRP B O 1
ATOM 2205 N N . VAL B 1 104 ? -8.883 -3.082 -13.367 1 98.81 104 VAL B N 1
ATOM 2206 C CA . VAL B 1 104 ? -9.859 -2.34 -12.586 1 98.81 104 VAL B CA 1
ATOM 2207 C C . VAL B 1 104 ? -9.18 -1.192 -11.844 1 98.81 104 VAL B C 1
ATOM 2209 O O . VAL B 1 104 ? -9.836 -0.395 -11.172 1 98.81 104 VAL B O 1
ATOM 2212 N N . GLY B 1 105 ? -7.879 -1.112 -11.992 1 98.31 105 GLY B N 1
ATOM 2213 C CA . GLY B 1 105 ? -7.258 0.05 -11.383 1 98.31 105 GLY B CA 1
ATOM 2214 C C . GLY B 1 105 ? -5.746 -0.047 -11.312 1 98.31 105 GLY B C 1
ATOM 2215 O O . GLY B 1 105 ? -5.176 -1.116 -11.547 1 98.31 105 GLY B O 1
ATOM 2216 N N . ARG B 1 106 ? -5.125 1.096 -11.086 1 98.19 106 ARG B N 1
ATOM 2217 C CA . ARG B 1 106 ? -3.697 1.267 -10.82 1 98.19 106 ARG B CA 1
ATOM 2218 C C . ARG B 1 106 ? -3.465 1.954 -9.484 1 98.19 106 ARG B C 1
ATOM 2220 O O . ARG B 1 106 ? -4.195 2.879 -9.117 1 98.19 106 ARG B O 1
ATOM 2227 N N . MET B 1 107 ? -2.51 1.465 -8.758 1 98.62 107 MET B N 1
ATOM 2228 C CA . MET B 1 107 ? -2.164 2.121 -7.5 1 98.62 107 MET B CA 1
ATOM 2229 C C . MET B 1 107 ? -0.65 2.189 -7.316 1 98.62 107 MET B C 1
ATOM 2231 O O . MET B 1 107 ? 0.097 1.56 -8.07 1 98.62 107 MET B O 1
ATOM 2235 N N . ASN B 1 108 ? -0.234 3.088 -6.508 1 98.56 108 ASN B N 1
ATOM 2236 C CA . ASN B 1 108 ? 1.149 3.232 -6.062 1 98.56 108 ASN B CA 1
ATOM 2237 C C . ASN B 1 108 ? 1.304 2.893 -4.586 1 98.56 108 ASN B C 1
ATOM 2239 O O . ASN B 1 108 ? 0.442 3.232 -3.771 1 98.56 108 ASN B O 1
ATOM 2243 N N . ALA B 1 109 ? 2.355 2.174 -4.262 1 98.38 109 ALA B N 1
ATOM 2244 C CA . ALA B 1 109 ? 2.58 1.794 -2.869 1 98.38 109 ALA B CA 1
ATOM 2245 C C . ALA B 1 109 ? 3.633 2.688 -2.219 1 98.38 109 ALA B C 1
ATOM 2247 O O . ALA B 1 109 ? 4.641 3.023 -2.844 1 98.38 109 ALA B O 1
ATOM 2248 N N . LEU B 1 110 ? 3.414 3.07 -0.958 1 97.88 110 LEU B N 1
ATOM 2249 C CA . LEU B 1 110 ? 4.371 3.777 -0.117 1 97.88 110 LEU B CA 1
ATOM 2250 C C . LEU B 1 110 ? 4.895 5.027 -0.819 1 97.88 110 LEU B C 1
ATOM 2252 O O . LEU B 1 110 ? 6.105 5.223 -0.925 1 97.88 110 LEU B O 1
ATOM 2256 N N . ASN B 1 111 ? 4 5.891 -1.205 1 96.56 111 ASN B N 1
ATOM 2257 C CA . ASN B 1 111 ? 4.25 7.039 -2.07 1 96.56 111 ASN B CA 1
ATOM 2258 C C . ASN B 1 111 ? 5.258 8 -1.445 1 96.56 111 ASN B C 1
ATOM 2260 O O . ASN B 1 111 ? 5.898 8.781 -2.152 1 96.56 111 ASN B O 1
ATOM 2264 N N . GLY B 1 112 ? 5.43 7.961 -0.187 1 95.19 112 GLY B N 1
ATOM 2265 C CA . GLY B 1 112 ? 6.367 8.859 0.465 1 95.19 112 GLY B CA 1
ATOM 2266 C C . GLY B 1 112 ? 7.801 8.375 0.406 1 95.19 112 GLY B C 1
ATOM 2267 O O . GLY B 1 112 ? 8.727 9.102 0.775 1 95.19 112 GLY B O 1
ATOM 2268 N N . ILE B 1 113 ? 7.957 7.16 -0.074 1 97.38 113 ILE B N 1
ATOM 2269 C CA . ILE B 1 113 ? 9.273 6.535 -0.047 1 97.38 113 ILE B CA 1
ATOM 2270 C C . ILE B 1 113 ? 9.562 5.883 -1.398 1 97.38 113 ILE B C 1
ATOM 2272 O O . ILE B 1 113 ? 10.703 5.902 -1.872 1 97.38 113 ILE B O 1
ATOM 2276 N N . CYS B 1 114 ? 8.516 5.43 -2.033 1 98.44 114 CYS B N 1
ATOM 2277 C CA . CYS B 1 114 ? 8.75 4.492 -3.127 1 98.44 114 CYS B CA 1
ATOM 2278 C C . CYS B 1 114 ? 8.141 5.008 -4.426 1 98.44 114 CYS B C 1
ATOM 2280 O O . CYS B 1 114 ? 7.18 5.777 -4.402 1 98.44 114 CYS B O 1
ATOM 2282 N N . ARG B 1 115 ? 8.766 4.629 -5.512 1 98.5 115 ARG B N 1
ATOM 2283 C CA . ARG B 1 115 ? 8.141 4.473 -6.82 1 98.5 115 ARG B CA 1
ATOM 2284 C C . ARG B 1 115 ? 7.824 3.008 -7.105 1 98.5 115 ARG B C 1
ATOM 2286 O O . ARG B 1 115 ? 8.711 2.242 -7.496 1 98.5 115 ARG B O 1
ATOM 2293 N N . ALA B 1 116 ? 6.629 2.607 -6.852 1 98.69 116 ALA B N 1
ATOM 2294 C CA . ALA B 1 116 ? 6.176 1.222 -6.922 1 98.69 116 ALA B CA 1
ATOM 2295 C C . ALA B 1 116 ? 4.77 1.135 -7.512 1 98.69 116 ALA B C 1
ATOM 2297 O O . ALA B 1 116 ? 3.777 1.186 -6.781 1 98.69 116 ALA B O 1
ATOM 2298 N N . GLN B 1 117 ? 4.711 1.001 -8.805 1 98.38 117 GLN B N 1
ATOM 2299 C CA . GLN B 1 117 ? 3.436 0.942 -9.508 1 98.38 117 GLN B CA 1
ATOM 2300 C C . GLN B 1 117 ? 2.842 -0.462 -9.461 1 98.38 117 GLN B C 1
ATOM 2302 O O . GLN B 1 117 ? 3.568 -1.453 -9.547 1 98.38 117 GLN B O 1
ATOM 2307 N N . GLU B 1 118 ? 1.571 -0.52 -9.305 1 98.75 118 GLU B N 1
ATOM 2308 C CA . GLU B 1 118 ? 0.843 -1.778 -9.18 1 98.75 118 GLU B CA 1
ATOM 2309 C C . GLU B 1 118 ? -0.439 -1.761 -10.008 1 98.75 118 GLU B C 1
ATOM 2311 O O . GLU B 1 118 ? -1.136 -0.745 -10.062 1 98.75 118 GLU B O 1
ATOM 2316 N N . GLU B 1 119 ? -0.7 -2.791 -10.711 1 98.88 119 GLU B N 1
ATOM 2317 C CA . GLU B 1 119 ? -1.9 -2.953 -11.523 1 98.88 119 GLU B CA 1
ATOM 2318 C C . GLU B 1 119 ? -2.826 -4.016 -10.945 1 98.88 119 GLU B C 1
ATOM 2320 O O . GLU B 1 119 ? -2.369 -5.082 -10.523 1 98.88 119 GLU B O 1
ATOM 2325 N N . VAL B 1 120 ? -4.137 -3.734 -10.977 1 98.94 120 VAL B N 1
ATOM 2326 C CA . VAL B 1 120 ? -5.098 -4.641 -10.352 1 98.94 120 VAL B CA 1
ATOM 2327 C C . VAL B 1 120 ? -6.051 -5.188 -11.414 1 98.94 120 VAL B C 1
ATOM 2329 O O . VAL B 1 120 ? -6.598 -4.426 -12.219 1 98.94 120 VAL B O 1
ATOM 2332 N N . PHE B 1 121 ? -6.266 -6.461 -11.414 1 98.94 121 PHE B N 1
ATOM 2333 C CA . PHE B 1 121 ? -7.184 -7.141 -12.32 1 98.94 121 PHE B CA 1
ATOM 2334 C C . PHE B 1 121 ? -8.227 -7.934 -11.539 1 98.94 121 PHE B C 1
ATOM 2336 O O . PHE B 1 121 ? -7.93 -8.477 -10.477 1 98.94 121 PHE B O 1
ATOM 2343 N N . VAL B 1 122 ? -9.414 -7.996 -12.047 1 98.94 122 VAL B N 1
ATOM 2344 C CA . VAL B 1 122 ? -10.422 -8.977 -11.641 1 98.94 122 VAL B CA 1
ATOM 2345 C C . VAL B 1 122 ? -10.516 -10.086 -12.688 1 98.94 122 VAL B C 1
ATOM 2347 O O . VAL B 1 122 ? -10.609 -9.812 -13.883 1 98.94 122 VAL B O 1
ATOM 2350 N N . ALA B 1 123 ? -10.375 -11.266 -12.273 1 98.94 123 ALA B N 1
ATOM 2351 C CA . ALA B 1 123 ? -10.422 -12.422 -13.172 1 98.94 123 ALA B CA 1
ATOM 2352 C C . ALA B 1 123 ? -11.633 -13.305 -12.859 1 98.94 123 ALA B C 1
ATOM 2354 O O . ALA B 1 123 ? -11.898 -13.625 -11.703 1 98.94 123 ALA B O 1
ATOM 2355 N N . THR B 1 124 ? -12.398 -13.742 -13.867 1 98.75 124 THR B N 1
ATOM 2356 C CA . THR B 1 124 ? -13.562 -14.602 -13.719 1 98.75 124 THR B CA 1
ATOM 2357 C C . THR B 1 124 ? -13.547 -15.719 -14.75 1 98.75 124 THR B C 1
ATOM 2359 O O . THR B 1 124 ? -12.703 -15.734 -15.648 1 98.75 124 THR B O 1
ATOM 2362 N N . GLY B 1 125 ? -14.484 -16.703 -14.594 1 98.5 125 GLY B N 1
ATOM 2363 C CA . GLY B 1 125 ? -14.453 -17.875 -15.445 1 98.5 125 GLY B CA 1
ATOM 2364 C C . GLY B 1 125 ? -13.25 -18.766 -15.188 1 98.5 125 GLY B C 1
ATOM 2365 O O . GLY B 1 125 ? -12.547 -19.156 -16.125 1 98.5 125 GLY B O 1
ATOM 2366 N N . LEU B 1 126 ? -12.977 -19.062 -13.93 1 98.25 126 LEU B N 1
ATOM 2367 C CA . LEU B 1 126 ? -11.797 -19.797 -13.477 1 98.25 126 LEU B CA 1
ATOM 2368 C C . LEU B 1 126 ? -11.93 -21.281 -13.805 1 98.25 126 LEU B C 1
ATOM 2370 O O . LEU B 1 126 ? -13.008 -21.859 -13.688 1 98.25 126 LEU B O 1
ATOM 2374 N N . ARG B 1 127 ? -10.773 -21.844 -14.172 1 96.56 127 ARG B N 1
ATOM 2375 C CA . ARG B 1 127 ? -10.641 -23.281 -14.375 1 96.56 127 ARG B CA 1
ATOM 2376 C C . ARG B 1 127 ? -9.312 -23.797 -13.828 1 96.56 127 ARG B C 1
ATOM 2378 O O . ARG B 1 127 ? -8.266 -23.172 -14.039 1 96.56 127 ARG B O 1
ATOM 2385 N N . SER B 1 128 ? -9.398 -24.859 -13.125 1 93.75 128 SER B N 1
ATOM 2386 C CA . SER B 1 128 ? -8.164 -25.469 -12.633 1 93.75 128 SER B CA 1
ATOM 2387 C C . SER B 1 128 ? -7.418 -26.172 -13.758 1 93.75 128 SER B C 1
ATOM 2389 O O . SER B 1 128 ? -8.031 -26.828 -14.602 1 93.75 128 SER B O 1
ATOM 2391 N N . THR B 1 129 ? -6.148 -25.922 -13.945 1 85.19 129 THR B N 1
ATOM 2392 C CA . THR B 1 129 ? -5.363 -26.609 -14.953 1 85.19 129 THR B CA 1
ATOM 2393 C C . THR B 1 129 ? -4.797 -27.922 -14.398 1 85.19 129 THR B C 1
ATOM 2395 O O . THR B 1 129 ? -4.25 -28.734 -15.141 1 85.19 129 THR B O 1
ATOM 2398 N N . THR B 1 130 ? -4.473 -27.891 -13.25 1 68.31 130 THR B N 1
ATOM 2399 C CA . THR B 1 130 ? -3.84 -29.078 -12.703 1 68.31 130 THR B CA 1
ATOM 2400 C C . THR B 1 130 ? -4.891 -30.062 -12.188 1 68.31 130 THR B C 1
ATOM 2402 O O . THR B 1 130 ? -5.953 -29.656 -11.711 1 68.31 130 THR B O 1
ATOM 2405 N N . ARG B 1 131 ? -4.961 -31.109 -12.93 1 55.47 131 ARG B N 1
ATOM 2406 C CA . ARG B 1 131 ? -5.762 -32.188 -12.359 1 55.47 131 ARG B CA 1
ATOM 2407 C C . ARG B 1 131 ? -5.566 -32.281 -10.852 1 55.47 131 ARG B C 1
ATOM 2409 O O . ARG B 1 131 ? -6.523 -32.5 -10.109 1 55.47 131 ARG B O 1
ATOM 2416 N N . ASP B 1 132 ? -4.277 -32.688 -10.414 1 50.53 132 ASP B N 1
ATOM 2417 C CA . ASP B 1 132 ? -3.963 -32.969 -9.016 1 50.53 132 ASP B CA 1
ATOM 2418 C C . ASP B 1 132 ? -3.387 -31.734 -8.336 1 50.53 132 ASP B C 1
ATOM 2420 O O . ASP B 1 132 ? -2.826 -30.859 -9 1 50.53 132 ASP B O 1
ATOM 2424 N N . GLY B 1 133 ? -3.334 -31.469 -7.039 1 49.06 133 GLY B N 1
ATOM 2425 C CA . GLY B 1 133 ? -3.043 -30.594 -5.918 1 49.06 133 GLY B CA 1
ATOM 2426 C C . GLY B 1 133 ? -2.076 -29.484 -6.266 1 49.06 133 GLY B C 1
ATOM 2427 O O . GLY B 1 133 ? -1.855 -29.188 -7.441 1 49.06 133 GLY B O 1
ATOM 2428 N N . MET B 1 134 ? -1.216 -28.984 -5.316 1 54.53 134 MET B N 1
ATOM 2429 C CA . MET B 1 134 ? -0.207 -27.938 -5.223 1 54.53 134 MET B CA 1
ATOM 2430 C C . MET B 1 134 ? 0.877 -28.125 -6.277 1 54.53 134 MET B C 1
ATOM 2432 O O . MET B 1 134 ? 1.43 -29.219 -6.414 1 54.53 134 MET B O 1
ATOM 2436 N N . SER B 1 135 ? 0.968 -27.203 -7.32 1 55.56 135 SER B N 1
ATOM 2437 C CA . SER B 1 135 ? 2.045 -27.25 -8.305 1 55.56 135 SER B CA 1
ATOM 2438 C C . SER B 1 135 ? 3.387 -26.891 -7.668 1 55.56 135 SER B C 1
ATOM 2440 O O . SER B 1 135 ? 3.432 -26.281 -6.602 1 55.56 135 SER B O 1
ATOM 2442 N N . ALA B 1 136 ? 4.5 -27.562 -8.109 1 53.09 136 ALA B N 1
ATOM 2443 C CA . ALA B 1 136 ? 5.891 -27.312 -7.734 1 53.09 136 ALA B CA 1
ATOM 2444 C C . ALA B 1 136 ? 6.184 -25.828 -7.645 1 53.09 136 ALA B C 1
ATOM 2446 O O . ALA B 1 136 ? 6.957 -25.391 -6.793 1 53.09 136 ALA B O 1
ATOM 2447 N N . ASP B 1 137 ? 5.473 -24.969 -8.469 1 59.16 137 ASP B N 1
ATOM 2448 C CA . ASP B 1 137 ? 5.75 -23.547 -8.523 1 59.16 137 ASP B CA 1
ATOM 2449 C C . ASP B 1 137 ? 5.195 -22.828 -7.293 1 59.16 137 ASP B C 1
ATOM 2451 O O . ASP B 1 137 ? 5.738 -21.812 -6.867 1 59.16 137 ASP B O 1
ATOM 2455 N N . GLN B 1 138 ? 4.344 -23.484 -6.66 1 67 138 GLN B N 1
ATOM 2456 C CA . GLN B 1 138 ? 3.775 -22.922 -5.441 1 67 138 GLN B CA 1
ATOM 2457 C C . GLN B 1 138 ? 4.797 -22.906 -4.309 1 67 138 GLN B C 1
ATOM 2459 O O . GLN B 1 138 ? 4.879 -21.953 -3.545 1 67 138 GLN B O 1
ATOM 2464 N N . HIS B 1 139 ? 5.555 -23.859 -4.414 1 59.31 139 HIS B N 1
ATOM 2465 C CA . HIS B 1 139 ? 6.57 -23.969 -3.373 1 59.31 139 HIS B CA 1
ATOM 2466 C C . HIS B 1 139 ? 7.645 -22.891 -3.535 1 59.31 139 HIS B C 1
ATOM 2468 O O . HIS B 1 139 ? 8.102 -22.312 -2.549 1 59.31 139 HIS B O 1
ATOM 2474 N N . ALA B 1 140 ? 7.949 -22.734 -4.781 1 62.25 140 ALA B N 1
ATOM 2475 C CA . ALA B 1 140 ? 9.023 -21.781 -5.062 1 62.25 140 ALA B CA 1
ATOM 2476 C C . ALA B 1 140 ? 8.633 -20.375 -4.641 1 62.25 140 ALA B C 1
ATOM 2478 O O . ALA B 1 140 ? 9.484 -19.562 -4.258 1 62.25 140 ALA B O 1
ATOM 2479 N N . GLU B 1 141 ? 7.43 -20.188 -4.547 1 67.69 141 GLU B N 1
ATOM 2480 C CA . GLU B 1 141 ? 6.953 -18.828 -4.266 1 67.69 141 GLU B CA 1
ATOM 2481 C C . GLU B 1 141 ? 6.531 -18.688 -2.807 1 67.69 141 GLU B C 1
ATOM 2483 O O . GLU B 1 141 ? 6.027 -17.641 -2.402 1 67.69 141 GLU B O 1
ATOM 2488 N N . GLY B 1 142 ? 6.805 -19.766 -2.029 1 74.81 142 GLY B N 1
ATOM 2489 C CA . GLY B 1 142 ? 6.449 -19.703 -0.621 1 74.81 142 GLY B CA 1
ATOM 2490 C C . GLY B 1 142 ? 4.957 -19.844 -0.379 1 74.81 142 GLY B C 1
ATOM 2491 O O . GLY B 1 142 ? 4.457 -19.422 0.671 1 74.81 142 GLY B O 1
ATOM 2492 N N . ILE B 1 143 ? 4.277 -20.266 -1.41 1 80.44 143 ILE B N 1
ATOM 2493 C CA . ILE B 1 143 ? 2.83 -20.406 -1.271 1 80.44 143 ILE B CA 1
ATOM 2494 C C . ILE B 1 143 ? 2.502 -21.719 -0.573 1 80.44 143 ILE B C 1
ATOM 2496 O O . ILE B 1 143 ? 2.809 -22.797 -1.091 1 80.44 143 ILE B O 1
ATOM 2500 N N . GLY B 1 144 ? 1.856 -21.516 0.597 1 83.12 144 GLY B N 1
ATOM 2501 C CA . GLY B 1 144 ? 1.594 -22.688 1.412 1 83.12 144 GLY B CA 1
ATOM 2502 C C . GLY B 1 144 ? 0.181 -23.219 1.258 1 83.12 144 GLY B C 1
ATOM 2503 O O . GLY B 1 144 ? -0.083 -24.391 1.544 1 83.12 144 GLY B O 1
ATOM 2504 N N . GLU B 1 145 ? -0.708 -22.359 0.972 1 92.19 145 GLU B N 1
ATOM 2505 C CA . GLU B 1 145 ? -2.117 -22.734 0.892 1 92.19 145 GLU B CA 1
ATOM 2506 C C . GLU B 1 145 ? -2.857 -21.875 -0.128 1 92.19 145 GLU B C 1
ATOM 2508 O O . GLU B 1 145 ? -2.531 -20.688 -0.309 1 92.19 145 GLU B O 1
ATOM 2513 N N . VAL B 1 146 ? -3.752 -22.453 -0.824 1 95.44 146 VAL B N 1
ATOM 2514 C CA . VAL B 1 146 ? -4.664 -21.781 -1.746 1 95.44 146 VAL B CA 1
ATOM 2515 C C . VAL B 1 146 ? -6.105 -22.125 -1.39 1 95.44 146 VAL B C 1
ATOM 2517 O O . VAL B 1 146 ? -6.445 -23.297 -1.216 1 95.44 146 VAL B O 1
ATOM 2520 N N . ARG B 1 147 ? -7.004 -21.125 -1.283 1 96.19 147 ARG B N 1
ATOM 2521 C CA . ARG B 1 147 ? -8.383 -21.344 -0.868 1 96.19 147 ARG B CA 1
ATOM 2522 C C . ARG B 1 147 ? -9.336 -20.375 -1.564 1 96.19 147 ARG B C 1
ATOM 2524 O O . ARG B 1 147 ? -9.016 -19.188 -1.714 1 96.19 147 ARG B O 1
ATOM 2531 N N . PHE B 1 148 ? -10.438 -20.984 -1.969 1 98.19 148 PHE B N 1
ATOM 2532 C CA . PHE B 1 148 ? -11.562 -20.094 -2.232 1 98.19 148 PHE B CA 1
ATOM 2533 C C . PHE B 1 148 ? -12.242 -19.688 -0.933 1 98.19 148 PHE B C 1
ATOM 2535 O O . PHE B 1 148 ? -12.57 -20.531 -0.099 1 98.19 148 PHE B O 1
ATOM 2542 N N . VAL B 1 149 ? -12.398 -18.438 -0.755 1 98.75 149 VAL B N 1
ATOM 2543 C CA . VAL B 1 149 ? -13 -17.875 0.454 1 98.75 149 VAL B CA 1
ATOM 2544 C C . VAL B 1 149 ? -14.195 -17 0.086 1 98.75 149 VAL B C 1
ATOM 2546 O O . VAL B 1 149 ? -14.125 -16.203 -0.853 1 98.75 149 VAL B O 1
ATOM 2549 N N . ALA B 1 150 ? -15.32 -17.188 0.816 1 98.62 150 ALA B N 1
ATOM 2550 C CA . ALA B 1 150 ? -16.5 -16.344 0.571 1 98.62 150 ALA B CA 1
ATOM 2551 C C . ALA B 1 150 ? -16.172 -14.867 0.73 1 98.62 150 ALA B C 1
ATOM 2553 O O . ALA B 1 150 ? -15.367 -14.492 1.591 1 98.62 150 ALA B O 1
ATOM 2554 N N . TRP B 1 151 ? -16.781 -14.055 -0.123 1 97.75 151 TRP B N 1
ATOM 2555 C CA . TRP B 1 151 ? -16.547 -12.617 -0.103 1 97.75 151 TRP B CA 1
ATOM 2556 C C . TRP B 1 151 ? -16.688 -12.062 1.31 1 97.75 151 TRP B C 1
ATOM 2558 O O . TRP B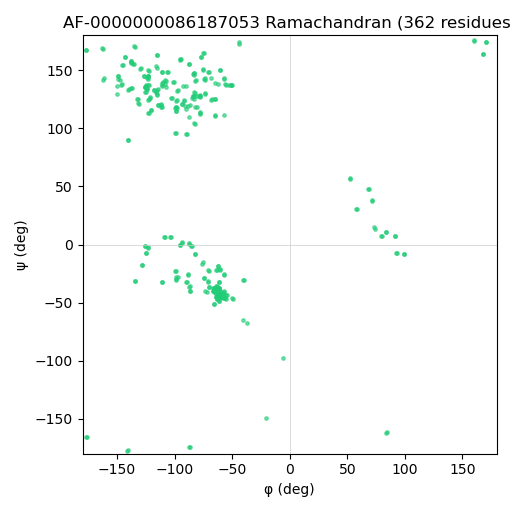 1 151 ? -15.805 -11.352 1.799 1 97.75 151 TRP B O 1
ATOM 2568 N N . GLU B 1 152 ? -17.75 -12.461 1.992 1 97.44 152 GLU B N 1
ATOM 2569 C CA . GLU B 1 152 ? -18.016 -11.953 3.336 1 97.44 152 GLU B CA 1
ATOM 2570 C C . GLU B 1 152 ? -16.922 -12.383 4.309 1 97.44 152 GLU B C 1
ATOM 2572 O O . GLU B 1 152 ? -16.578 -11.641 5.23 1 97.44 152 GLU B O 1
ATOM 2577 N N . ASP B 1 153 ? -16.453 -13.578 4.137 1 98.5 153 ASP B N 1
ATOM 2578 C CA . ASP B 1 153 ? -15.391 -14.07 5.012 1 98.5 153 ASP B CA 1
ATOM 2579 C C . ASP B 1 153 ? -14.07 -13.352 4.734 1 98.5 153 ASP B C 1
ATOM 2581 O O . ASP B 1 153 ? -13.297 -13.094 5.66 1 98.5 153 ASP B O 1
ATOM 2585 N N . VAL B 1 154 ? -13.766 -13.016 3.436 1 98.56 154 VAL B N 1
ATOM 2586 C CA . VAL B 1 154 ? -12.578 -12.234 3.102 1 98.56 154 VAL B CA 1
ATOM 2587 C C . VAL B 1 154 ? -12.633 -10.883 3.812 1 98.56 154 VAL B C 1
ATOM 2589 O O . VAL B 1 154 ? -11.641 -10.438 4.391 1 98.56 154 VAL B O 1
ATOM 2592 N N . LEU B 1 155 ? -13.797 -10.227 3.773 1 98 155 LEU B N 1
ATOM 2593 C CA . LEU B 1 155 ? -13.961 -8.945 4.441 1 98 155 LEU B CA 1
ATOM 2594 C C . LEU B 1 155 ? -13.773 -9.086 5.949 1 98 155 LEU B C 1
ATOM 2596 O O . LEU B 1 155 ? -13.195 -8.211 6.59 1 98 155 LEU B O 1
ATOM 2600 N N . ALA B 1 156 ? -14.305 -10.219 6.551 1 98.12 156 ALA B N 1
ATOM 2601 C CA . ALA B 1 156 ? -14.102 -10.492 7.969 1 98.12 156 ALA B CA 1
ATOM 2602 C C . ALA B 1 156 ? -12.617 -10.656 8.289 1 98.12 156 ALA B C 1
ATOM 2604 O O . ALA B 1 156 ? -12.148 -10.211 9.336 1 98.12 156 ALA B O 1
ATOM 2605 N N . TRP B 1 157 ? -11.875 -11.305 7.355 1 98.62 157 TRP B N 1
ATOM 2606 C CA . TRP B 1 157 ? -10.438 -11.5 7.523 1 98.62 157 TRP B CA 1
ATOM 2607 C C . TRP B 1 157 ? -9.711 -10.156 7.508 1 98.62 157 TRP B C 1
ATOM 2609 O O . TRP B 1 157 ? -8.719 -9.977 8.219 1 98.62 157 TRP B O 1
ATOM 2619 N N . VAL B 1 158 ? -10.141 -9.203 6.648 1 98.62 158 VAL B N 1
ATOM 2620 C CA . VAL B 1 158 ? -9.57 -7.859 6.645 1 98.62 158 VAL B CA 1
ATOM 2621 C C . VAL B 1 158 ? -9.859 -7.176 7.98 1 98.62 158 VAL B C 1
ATOM 2623 O O . VAL B 1 158 ? -8.953 -6.609 8.602 1 98.62 158 VAL B O 1
ATOM 2626 N N . ARG B 1 159 ? -11.055 -7.293 8.438 1 97.38 159 ARG B N 1
ATOM 2627 C CA . ARG B 1 159 ? -11.5 -6.617 9.656 1 97.38 159 ARG B CA 1
ATOM 2628 C C . ARG B 1 159 ? -10.766 -7.148 10.875 1 97.38 159 ARG B C 1
ATOM 2630 O O . ARG B 1 159 ? -10.414 -6.387 11.781 1 97.38 159 ARG B O 1
ATOM 2637 N N . ASP B 1 160 ? -10.547 -8.438 10.922 1 97.5 160 ASP B N 1
ATOM 2638 C CA . ASP B 1 160 ? -10.039 -9.016 12.164 1 97.5 160 ASP B CA 1
ATOM 2639 C C . ASP B 1 160 ? -8.516 -9.141 12.125 1 97.5 160 ASP B C 1
ATOM 2641 O O . ASP B 1 160 ? -7.91 -9.648 13.07 1 97.5 160 ASP B O 1
ATOM 2645 N N . GLY B 1 161 ? -7.895 -8.734 11.031 1 97.81 161 GLY B N 1
ATOM 2646 C CA . GLY B 1 161 ? -6.441 -8.68 10.969 1 97.81 161 GLY B CA 1
ATOM 2647 C C . GLY B 1 161 ? -5.824 -9.961 10.445 1 97.81 161 GLY B C 1
ATOM 2648 O O . GLY B 1 161 ? -4.602 -10.125 10.461 1 97.81 161 GLY B O 1
ATOM 2649 N N . THR B 1 162 ? -6.645 -10.898 9.977 1 98 162 THR B N 1
ATOM 2650 C CA . THR B 1 162 ? -6.121 -12.055 9.273 1 98 162 THR B CA 1
ATOM 2651 C C . THR B 1 162 ? -5.453 -11.641 7.965 1 98 162 THR B C 1
ATOM 2653 O O . THR B 1 162 ? -4.41 -12.18 7.594 1 98 162 THR B O 1
ATOM 2656 N N . ILE B 1 163 ? -6.023 -10.742 7.238 1 98.5 163 ILE B N 1
ATOM 2657 C CA . ILE B 1 163 ? -5.383 -10.086 6.102 1 98.5 163 ILE B CA 1
ATOM 2658 C C . ILE B 1 163 ? -4.84 -8.727 6.531 1 98.5 163 ILE B C 1
ATOM 2660 O O . ILE B 1 163 ? -5.598 -7.844 6.938 1 98.5 163 ILE B O 1
ATOM 2664 N N . THR B 1 164 ? -3.545 -8.602 6.422 1 98.44 164 THR B N 1
ATOM 2665 C CA . THR B 1 164 ? -2.939 -7.316 6.762 1 98.44 164 THR B CA 1
ATOM 2666 C C . THR B 1 164 ? -2.084 -6.801 5.609 1 98.44 164 THR B C 1
ATOM 2668 O O . THR B 1 164 ? -1.459 -5.742 5.715 1 98.44 164 THR B O 1
ATOM 2671 N N . ASP B 1 165 ? -1.967 -7.52 4.52 1 98.62 165 ASP B N 1
ATOM 2672 C CA . ASP B 1 165 ? -1.32 -7.016 3.312 1 98.62 165 ASP B CA 1
ATOM 2673 C C . ASP B 1 165 ? -2.107 -5.855 2.713 1 98.62 165 ASP B C 1
ATOM 2675 O O . ASP B 1 165 ? -3.193 -6.051 2.162 1 98.62 165 ASP B O 1
ATOM 2679 N N . GLY B 1 166 ? -1.529 -4.695 2.799 1 98.81 166 GLY B N 1
ATOM 2680 C CA . GLY B 1 166 ? -2.23 -3.496 2.373 1 98.81 166 GLY B CA 1
ATOM 2681 C C . GLY B 1 166 ? -2.602 -3.512 0.903 1 98.81 166 GLY B C 1
ATOM 2682 O O . GLY B 1 166 ? -3.65 -2.992 0.516 1 98.81 166 GLY B O 1
ATOM 2683 N N . GLU B 1 167 ? -1.719 -4.059 0.071 1 98.81 167 GLU B N 1
ATOM 2684 C CA . GLU B 1 167 ? -2.008 -4.125 -1.358 1 98.81 167 GLU B CA 1
ATOM 2685 C C . GLU B 1 167 ? -3.184 -5.055 -1.642 1 98.81 167 GLU B C 1
ATOM 2687 O O . GLU B 1 167 ? -3.986 -4.797 -2.541 1 98.81 167 GLU B O 1
ATOM 2692 N N . THR B 1 168 ? -3.273 -6.168 -0.895 1 98.94 168 THR B N 1
ATOM 2693 C CA . THR B 1 168 ? -4.441 -7.035 -1 1 98.94 168 THR B CA 1
ATOM 2694 C C . THR B 1 168 ? -5.711 -6.285 -0.609 1 98.94 168 THR B C 1
ATOM 2696 O O . THR B 1 168 ? -6.719 -6.348 -1.314 1 98.94 168 THR B O 1
ATOM 2699 N N . VAL B 1 169 ? -5.66 -5.555 0.484 1 98.94 169 VAL B N 1
ATOM 2700 C CA . VAL B 1 169 ? -6.82 -4.809 0.959 1 98.94 169 VAL B CA 1
ATOM 2701 C C . VAL B 1 169 ? -7.242 -3.785 -0.093 1 98.94 169 VAL B C 1
ATOM 2703 O O . VAL B 1 169 ? -8.43 -3.662 -0.408 1 98.94 169 VAL B O 1
ATOM 2706 N N . ALA B 1 170 ? -6.301 -3.062 -0.669 1 98.94 170 ALA B N 1
ATOM 2707 C CA . ALA B 1 170 ? -6.594 -2.088 -1.715 1 98.94 170 ALA B CA 1
ATOM 2708 C C . ALA B 1 170 ? -7.168 -2.768 -2.955 1 98.94 170 ALA B C 1
ATOM 2710 O O . ALA B 1 170 ? -8.125 -2.275 -3.555 1 98.94 170 ALA B O 1
ATOM 2711 N N . ALA B 1 171 ? -6.566 -3.885 -3.395 1 98.94 171 ALA B N 1
ATOM 2712 C CA . ALA B 1 171 ? -7.062 -4.625 -4.551 1 98.94 171 ALA B CA 1
ATOM 2713 C C . ALA B 1 171 ? -8.516 -5.059 -4.348 1 98.94 171 ALA B C 1
ATOM 2715 O O . ALA B 1 171 ? -9.32 -5.02 -5.277 1 98.94 171 ALA B O 1
ATOM 2716 N N . LEU B 1 172 ? -8.812 -5.5 -3.115 1 98.88 172 LEU B N 1
ATOM 2717 C CA . LEU B 1 172 ? -10.18 -5.902 -2.793 1 98.88 172 LEU B CA 1
ATOM 2718 C C . LEU B 1 172 ? -11.133 -4.719 -2.904 1 98.88 172 LEU B C 1
ATOM 2720 O O . LEU B 1 172 ? -12.289 -4.883 -3.303 1 98.88 172 LEU B O 1
ATOM 2724 N N . MET B 1 173 ? -10.703 -3.51 -2.545 1 98.81 173 MET B N 1
ATOM 2725 C CA . MET B 1 173 ? -11.531 -2.322 -2.721 1 98.81 173 MET B CA 1
ATOM 2726 C C . MET B 1 173 ? -11.82 -2.07 -4.199 1 98.81 173 MET B C 1
ATOM 2728 O O . MET B 1 173 ? -12.961 -1.817 -4.578 1 98.81 173 MET B O 1
ATOM 2732 N N . TYR B 1 174 ? -10.781 -2.133 -5.035 1 98.81 174 TYR B N 1
ATOM 2733 C CA . TYR B 1 174 ? -10.984 -1.983 -6.473 1 98.81 174 TYR B CA 1
ATOM 2734 C C . TYR B 1 174 ? -12 -3 -6.988 1 98.81 174 TYR B C 1
ATOM 2736 O O . TYR B 1 174 ? -12.891 -2.654 -7.762 1 98.81 174 TYR B O 1
ATOM 2744 N N . ALA B 1 175 ? -11.812 -4.242 -6.566 1 98.62 175 ALA B N 1
ATOM 2745 C CA . ALA B 1 175 ? -12.719 -5.297 -7.004 1 98.62 175 ALA B CA 1
ATOM 2746 C C . ALA B 1 175 ? -14.141 -5.035 -6.527 1 98.62 175 ALA B C 1
ATOM 2748 O O . ALA B 1 175 ? -15.102 -5.25 -7.27 1 98.62 175 ALA B O 1
ATOM 2749 N N . ALA B 1 176 ? -14.242 -4.621 -5.25 1 98.06 176 ALA B N 1
ATOM 2750 C CA . ALA B 1 176 ? -15.562 -4.316 -4.695 1 98.06 176 ALA B CA 1
ATOM 2751 C C . ALA B 1 176 ? -16.266 -3.232 -5.508 1 98.06 176 ALA B C 1
ATOM 2753 O O . ALA B 1 176 ? -17.453 -3.332 -5.785 1 98.06 176 ALA B O 1
ATOM 2754 N N . LEU B 1 177 ? -15.562 -2.201 -5.895 1 97.94 177 LEU B N 1
ATOM 2755 C CA . LEU B 1 177 ? -16.125 -1.141 -6.73 1 97.94 177 LEU B CA 1
ATOM 2756 C C . LEU B 1 177 ? -16.547 -1.685 -8.086 1 97.94 177 LEU B C 1
ATOM 2758 O O . LEU B 1 177 ? -17.656 -1.384 -8.555 1 97.94 177 LEU B O 1
ATOM 2762 N N . HIS B 1 178 ? -15.711 -2.494 -8.68 1 97.62 178 HIS B N 1
ATOM 2763 C CA . HIS B 1 178 ? -15.961 -3.059 -10.008 1 97.62 178 HIS B CA 1
ATOM 2764 C C . HIS B 1 178 ? -17.188 -3.963 -10 1 97.62 178 HIS B C 1
ATOM 2766 O O . HIS B 1 178 ? -17.969 -3.957 -10.945 1 97.62 178 HIS B O 1
ATOM 2772 N N . LEU B 1 179 ? -17.344 -4.711 -8.859 1 95.56 179 LEU B N 1
ATOM 2773 C CA . LEU B 1 179 ? -18.406 -5.719 -8.773 1 95.56 179 LEU B CA 1
ATOM 2774 C C . LEU B 1 179 ? -19.656 -5.133 -8.148 1 95.56 179 LEU B C 1
ATOM 2776 O O . LEU B 1 179 ? -20.641 -5.844 -7.945 1 95.56 179 LEU B O 1
ATOM 2780 N N . GLY B 1 180 ? -19.625 -3.812 -7.809 1 94 180 GLY B N 1
ATOM 2781 C CA . GLY B 1 180 ? -20.781 -3.15 -7.242 1 94 180 GLY B CA 1
ATOM 2782 C C . GLY B 1 180 ? -21.078 -3.57 -5.812 1 94 180 GLY B C 1
ATOM 2783 O O . GLY B 1 180 ? -22.234 -3.723 -5.426 1 94 180 GLY B O 1
ATOM 2784 N N . ARG B 1 181 ? -19.969 -3.762 -5.027 1 93 181 ARG B N 1
ATOM 2785 C CA . ARG B 1 181 ? -20.125 -4.285 -3.674 1 93 181 ARG B CA 1
ATOM 2786 C C . ARG B 1 181 ? -19.844 -3.207 -2.633 1 93 181 ARG B C 1
ATOM 2788 O O . ARG B 1 181 ? -19.719 -3.504 -1.444 1 93 181 ARG B O 1
ATOM 2795 N N . VAL B 1 182 ? -19.641 -2.01 -3.012 1 90.12 182 VAL B N 1
ATOM 2796 C CA . VAL B 1 182 ? -19.453 -0.891 -2.094 1 90.12 182 VAL B CA 1
ATOM 2797 C C . VAL B 1 182 ? -20.594 0.119 -2.273 1 90.12 182 VAL B C 1
ATOM 2799 O O . VAL B 1 182 ? -21 0.414 -3.4 1 90.12 182 VAL B O 1
ATOM 2802 N N . VAL B 1 183 ? -21.156 0.508 -1.197 1 84.5 183 VAL B N 1
ATOM 2803 C CA . VAL B 1 183 ? -22.312 1.407 -1.243 1 84.5 183 VAL B CA 1
ATOM 2804 C C . VAL B 1 183 ? -21.969 2.715 -0.531 1 84.5 183 VAL B C 1
ATOM 2806 O O . VAL B 1 183 ? -21.172 2.73 0.403 1 84.5 183 VAL B O 1
#

pLDDT: mean 93.7, std 10.96, range [47.97, 98.94]

Nearest PDB structures (foldseek):
  8wv3-assembly1_G  TM=9.120E-01  e=2.202E-13  Bacillus methanolicus
  3x0m-assembly1_A-2  TM=8.708E-01  e=9.508E-12  Thermus thermophilus HB8
  1v8m-assembly1_A  TM=8.601E-01  e=8.981E-12  Thermus thermophilus
  3o69-assembly1_B  TM=8.186E-01  e=1.339E-11  Escherichia coli K-12
  1viu-assembly2_C  TM=8.274E-01  e=5.902E-11  Escherichia coli

Radius of gyration: 20.28 Å; Cα contacts (8 Å, |Δi|>4): 930; chains: 2; bounding box: 47×64×40 Å

Foldseek 3Di:
DDAKAWPDWDWPDDDPFKTWIKTWIQHPVRDIDIAIEIEGPFAKEFEFEAEPVRWTKWWWAQDPVPGTAIFTQMDGCSPPDRVVSSQVSCCLAWQKGADDKDWQDKDAPPVRHYGHIYTAIYGYRIDHPDPDTGDPSNVVRRTDDIDGGHPVVVVVCVVVVRHDPPVRVVSNVSVCVVVVNDD/DDAKAWPDWDWPDDDPFKTWIKTWIQHPVRDIDIAIEIEGPFAKEFEFEAEPVRWTKWWWAQDPVPGTAIFTQMDGCSPPDRVVSSQVSCCLAAQKGADDKDWQDKDAPPVRHYGHIYTAIYGYRIDHNDPDDHDPSNVVRRTDDIDGGHPVVVVVCVVVVRHDPPVRVVSNVSVCVVVVNDD

InterPro domains:
  IPR000086 NUDIX hydrolase domain [PF00293] (41-157)
  IPR000086 NUDIX hydrolase domain [PS51462] (40-171)
  IPR015797 NUDIX hydrolase-like domain superfamily [SSF55811] (4-179)
  IPR060538 Nucleoside diphosphate sugar hydrolase, N-terminal domain [PF28549] (4-38)

Secondary structure (DSSP, 8-state):
----EEEEEEEEEE-SSEEEEEEEEE-TTS-EEEEEEEEESS-EEEEEEB-TTSEEEEEEEEETTTEEEEE-SEEE-TTS-HHHHHHHHHHHHHSEEEEEEEEEEEEESSTTTEE-EEEEEEEEEEEE--SSSS-HHHHHTTEEEEEEEEHHHHHHHHHHTS--BHHHHHHHHHHHHHTT-B-/----EEEEEEEEEE-SSEEEEEEEEE-TTS-EEEEEEEEESS-EEEEEEB-TTSEEEEEEEEETTTEEEEE-SEEE-TTS-HHHHHHHHHHHHHSEEEEEEEEEEEEESSTTTEE-EEEEEEEEEEEE--SSSS-HHHHHTTEEEEEEEEHHHHHHHHHHTS--BHHHHHHHHHHHHHTT-B-